Protein AF-A0A8J2MIN3-F1 (afdb_monomer_lite)

Structure (mmCIF, N/CA/C/O backbone):
data_AF-A0A8J2MIN3-F1
#
_entry.id   AF-A0A8J2MIN3-F1
#
loop_
_atom_site.group_PDB
_atom_site.id
_atom_site.type_symbol
_atom_site.label_atom_id
_atom_site.label_alt_id
_atom_site.label_comp_id
_atom_site.label_asym_id
_atom_site.label_entity_id
_atom_site.label_seq_id
_atom_site.pdbx_PDB_ins_code
_atom_site.Cartn_x
_atom_site.Cartn_y
_atom_site.Cartn_z
_atom_site.occupancy
_atom_site.B_iso_or_equiv
_atom_site.auth_seq_id
_atom_site.auth_comp_id
_atom_site.auth_asym_id
_atom_site.auth_atom_id
_atom_site.pdbx_PDB_model_num
ATOM 1 N N . MET A 1 1 ? -7.783 -21.862 16.946 1.00 59.19 1 MET A N 1
ATOM 2 C CA . MET A 1 1 ? -7.183 -21.631 15.616 1.00 59.19 1 MET A CA 1
ATOM 3 C C . MET A 1 1 ? -8.324 -21.281 14.675 1.00 59.19 1 MET A C 1
ATOM 5 O O . MET A 1 1 ? -9.288 -22.036 14.659 1.00 59.19 1 MET A O 1
ATOM 9 N N . PHE A 1 2 ? -8.294 -20.125 14.007 1.00 70.69 2 PHE A N 1
ATOM 10 C CA . PHE A 1 2 ? -9.419 -19.683 13.170 1.00 70.69 2 PHE A CA 1
ATOM 11 C C . PHE A 1 2 ? -9.470 -20.448 11.843 1.00 70.69 2 PHE A C 1
ATOM 13 O O . PHE A 1 2 ? -8.436 -20.677 11.215 1.00 70.69 2 PHE A O 1
ATOM 20 N N . SER A 1 3 ? -10.675 -20.835 11.426 1.00 79.19 3 SER A N 1
ATOM 21 C CA . SER A 1 3 ? -10.974 -21.279 10.064 1.00 79.19 3 SER A CA 1
ATOM 22 C C . SER A 1 3 ? -11.317 -20.074 9.181 1.00 79.19 3 SER A C 1
ATOM 24 O O . SER A 1 3 ? -11.641 -18.993 9.686 1.00 79.19 3 SER A O 1
ATOM 26 N N . LYS A 1 4 ? -11.271 -20.255 7.852 1.00 87.75 4 LYS A N 1
ATOM 27 C CA . LYS A 1 4 ? -11.714 -19.228 6.900 1.00 87.75 4 LYS A CA 1
ATOM 28 C C . LYS A 1 4 ? -13.141 -18.801 7.254 1.00 87.75 4 LYS A C 1
ATOM 30 O O . LYS A 1 4 ? -14.058 -19.617 7.203 1.00 87.75 4 LYS A O 1
ATOM 35 N N . THR A 1 5 ? -13.296 -17.534 7.617 1.00 86.88 5 THR A N 1
ATOM 36 C CA . THR A 1 5 ? -14.572 -16.954 8.071 1.00 86.88 5 THR A CA 1
ATOM 37 C C . THR A 1 5 ? -14.962 -15.744 7.226 1.00 86.88 5 THR A C 1
ATOM 39 O O . THR A 1 5 ? -16.145 -15.478 7.041 1.00 86.88 5 THR A O 1
ATOM 42 N N . LEU A 1 6 ? -13.976 -15.024 6.686 1.00 87.50 6 LEU A N 1
ATOM 43 C CA . LEU A 1 6 ? -14.180 -13.891 5.793 1.00 87.50 6 LEU A CA 1
ATOM 44 C C . LEU A 1 6 ? -13.700 -14.242 4.383 1.00 87.50 6 LEU A C 1
ATOM 46 O O . LEU A 1 6 ? -12.748 -15.005 4.204 1.00 87.50 6 LEU A O 1
ATOM 50 N N . GLU A 1 7 ? -14.366 -13.684 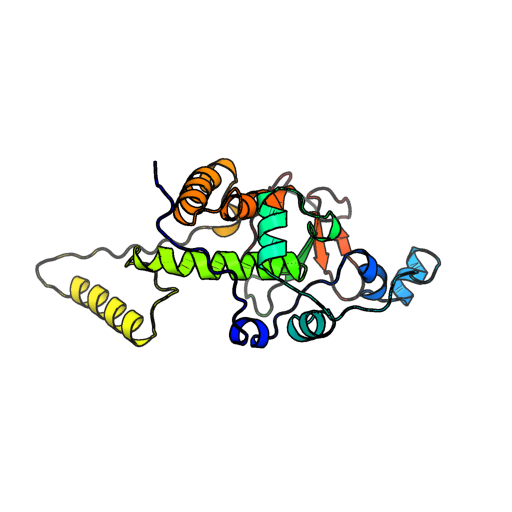3.376 1.00 88.06 7 GLU A N 1
ATOM 51 C CA . GLU A 1 7 ? -13.924 -13.797 1.989 1.00 88.06 7 GLU A CA 1
ATOM 52 C C . GLU A 1 7 ? -12.972 -12.658 1.636 1.00 88.06 7 GLU A C 1
ATOM 54 O O . GLU A 1 7 ? -13.216 -11.505 1.986 1.00 88.06 7 GLU A O 1
ATOM 59 N N . PHE A 1 8 ? -11.884 -12.997 0.944 1.00 87.75 8 PHE A N 1
ATOM 60 C CA . PHE A 1 8 ? -10.953 -12.008 0.423 1.00 87.75 8 PHE A CA 1
ATOM 61 C C . PHE A 1 8 ? -11.509 -11.400 -0.867 1.00 87.75 8 PHE A C 1
ATOM 63 O O . PHE A 1 8 ? -11.765 -12.115 -1.840 1.00 87.75 8 PHE A O 1
ATOM 70 N N . ASP A 1 9 ? -11.658 -10.081 -0.883 1.00 89.00 9 ASP A N 1
ATOM 71 C CA . ASP A 1 9 ? -12.046 -9.320 -2.059 1.00 89.00 9 ASP A CA 1
ATOM 72 C C . ASP A 1 9 ? -10.833 -9.080 -2.970 1.00 89.00 9 ASP A C 1
ATOM 74 O O . ASP A 1 9 ? -9.833 -8.478 -2.571 1.00 89.00 9 ASP A O 1
ATOM 78 N N . TYR A 1 10 ? -10.928 -9.575 -4.204 1.00 87.69 10 TYR A N 1
ATOM 79 C CA . TYR A 1 10 ? -9.904 -9.429 -5.242 1.00 87.69 10 TYR A CA 1
ATOM 80 C C . TYR A 1 10 ? -10.242 -8.323 -6.249 1.00 87.69 10 TYR A C 1
ATOM 82 O O . TYR A 1 10 ? -9.496 -8.136 -7.213 1.00 87.69 10 TYR A O 1
ATOM 90 N N . GLN A 1 11 ? -11.377 -7.639 -6.102 1.00 83.75 11 GLN A N 1
ATOM 91 C CA . GLN A 1 11 ? -11.805 -6.628 -7.056 1.00 83.75 11 GLN A CA 1
ATOM 92 C C . GLN A 1 11 ? -11.020 -5.330 -6.874 1.00 83.75 11 GLN A C 1
ATOM 94 O O . GLN A 1 11 ? -10.725 -4.888 -5.764 1.00 83.75 11 GLN A O 1
ATOM 99 N N . ILE A 1 12 ? -10.689 -4.696 -8.000 1.00 77.12 12 ILE A N 1
ATOM 100 C CA . ILE A 1 12 ? -10.205 -3.321 -7.993 1.00 77.12 12 ILE A CA 1
ATOM 101 C C . ILE A 1 12 ? -11.424 -2.417 -8.114 1.00 77.12 12 ILE A C 1
ATOM 103 O O . ILE A 1 12 ? -12.082 -2.399 -9.155 1.00 77.12 12 ILE A O 1
ATOM 107 N N . TYR A 1 13 ? -11.701 -1.627 -7.082 1.00 76.19 13 TYR A N 1
ATOM 108 C CA . TYR A 1 13 ? -12.700 -0.576 -7.196 1.00 76.19 13 TYR A CA 1
ATOM 109 C C . TYR A 1 13 ? -12.180 0.509 -8.137 1.00 76.19 13 TYR A C 1
ATOM 111 O O . TYR A 1 13 ? -11.128 1.105 -7.906 1.00 76.19 13 TYR A O 1
ATOM 119 N N . THR A 1 14 ? -12.930 0.807 -9.197 1.00 71.56 14 THR A N 1
ATOM 120 C CA . THR A 1 14 ? -12.569 1.859 -10.160 1.00 71.56 14 THR A CA 1
ATOM 121 C C . THR A 1 14 ? -12.386 3.212 -9.470 1.00 71.56 14 THR A C 1
ATOM 123 O O . THR A 1 14 ? -11.502 3.972 -9.844 1.00 71.56 14 THR A O 1
ATOM 126 N N . ALA A 1 15 ? -13.148 3.486 -8.407 1.00 74.62 15 ALA A N 1
ATOM 127 C CA . ALA A 1 15 ? -12.987 4.685 -7.586 1.00 74.62 15 ALA A CA 1
ATOM 128 C C . ALA A 1 15 ? -11.587 4.796 -6.948 1.00 74.62 15 ALA A C 1
ATOM 130 O O . ALA A 1 15 ? -11.012 5.883 -6.924 1.00 74.62 15 ALA A O 1
ATOM 131 N N . ASP A 1 16 ? -11.001 3.678 -6.507 1.00 70.06 16 ASP A N 1
ATOM 132 C CA . ASP A 1 16 ? -9.649 3.657 -5.937 1.00 70.06 16 ASP A CA 1
ATOM 133 C C . ASP A 1 16 ? -8.575 3.907 -7.011 1.00 70.06 16 ASP A C 1
ATOM 135 O O . ASP A 1 16 ? -7.535 4.506 -6.720 1.00 70.06 16 ASP A O 1
ATOM 139 N N . LEU A 1 17 ? -8.833 3.499 -8.261 1.00 68.94 17 LEU A N 1
ATOM 140 C CA . LEU A 1 17 ? -7.983 3.825 -9.413 1.00 68.94 17 LEU A CA 1
ATOM 141 C C . LEU A 1 17 ? -8.094 5.304 -9.806 1.00 68.94 17 LEU A C 1
ATOM 143 O O . LEU A 1 17 ? -7.084 5.918 -10.143 1.00 68.94 17 LEU A O 1
ATOM 147 N N . LEU A 1 18 ? -9.296 5.885 -9.726 1.00 64.38 18 LEU A N 1
ATOM 148 C CA . LEU A 1 18 ? -9.579 7.279 -10.091 1.00 64.38 18 LEU A CA 1
ATOM 149 C C . LEU A 1 18 ? -8.960 8.311 -9.137 1.00 64.38 18 LEU A C 1
ATOM 151 O O . LEU A 1 18 ? -8.881 9.484 -9.486 1.00 64.38 18 LEU A O 1
ATOM 155 N N . ALA A 1 19 ? -8.461 7.895 -7.970 1.00 72.62 19 ALA A N 1
ATOM 156 C CA . ALA A 1 19 ? -7.781 8.772 -7.013 1.00 72.62 19 ALA A CA 1
ATOM 157 C C . ALA A 1 19 ? -6.401 9.295 -7.489 1.00 72.62 19 ALA A C 1
ATOM 159 O O . ALA A 1 19 ? -5.684 9.887 -6.683 1.00 72.62 19 ALA A O 1
ATOM 160 N N . ASP A 1 20 ? -6.020 9.016 -8.746 1.00 71.88 20 ASP A N 1
ATOM 161 C CA . ASP A 1 20 ? -4.784 9.388 -9.456 1.00 71.88 20 ASP A CA 1
ATOM 162 C C . ASP A 1 20 ? -3.569 9.600 -8.543 1.00 71.88 20 ASP A C 1
ATOM 164 O O . ASP A 1 20 ? -3.071 10.704 -8.315 1.00 71.88 20 ASP A O 1
ATOM 168 N N . LYS A 1 21 ? -3.105 8.498 -7.955 1.00 84.38 21 LYS A N 1
ATOM 169 C CA . LYS A 1 21 ? -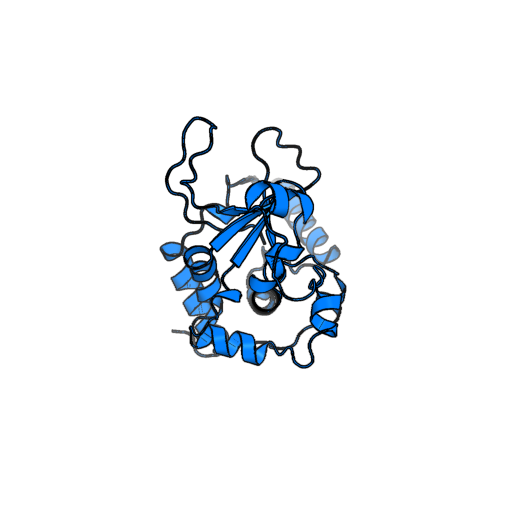1.934 8.509 -7.080 1.00 84.38 21 LYS A CA 1
ATOM 170 C C . LYS A 1 21 ? -0.667 8.286 -7.902 1.00 84.38 21 LYS A C 1
ATOM 172 O O . LYS A 1 21 ? -0.661 7.547 -8.883 1.00 84.38 21 LYS A O 1
ATOM 177 N N . ALA A 1 22 ? 0.437 8.874 -7.451 1.00 86.25 22 ALA A N 1
ATOM 178 C CA . ALA A 1 22 ? 1.732 8.644 -8.076 1.00 86.25 22 ALA A CA 1
ATOM 179 C C . ALA A 1 22 ? 2.298 7.254 -7.722 1.00 86.25 22 ALA A C 1
ATOM 181 O O . ALA A 1 22 ? 2.193 6.786 -6.580 1.00 86.25 22 ALA A O 1
ATOM 182 N N . ILE A 1 23 ? 2.959 6.637 -8.694 1.00 90.69 23 ILE A N 1
ATOM 183 C CA . ILE A 1 23 ? 3.694 5.371 -8.602 1.00 90.69 23 ILE A CA 1
ATOM 184 C C . ILE A 1 23 ? 5.104 5.523 -9.151 1.00 90.69 23 ILE A C 1
ATOM 186 O O . ILE A 1 23 ? 5.468 6.576 -9.679 1.00 90.69 23 ILE A O 1
ATOM 190 N N . ILE A 1 24 ? 5.916 4.490 -8.943 1.00 90.81 24 ILE A N 1
ATOM 191 C CA . ILE A 1 24 ? 7.218 4.368 -9.597 1.00 90.81 24 ILE A CA 1
ATOM 192 C C . ILE A 1 24 ? 7.096 3.452 -10.815 1.00 90.81 24 ILE A C 1
ATOM 194 O O . ILE A 1 24 ? 6.351 2.470 -10.766 1.00 90.81 24 ILE A O 1
ATOM 198 N N . PRO A 1 25 ? 7.842 3.742 -11.888 1.00 89.69 25 PRO A N 1
ATOM 199 C CA . PRO A 1 25 ? 7.923 2.845 -13.019 1.00 89.69 25 PRO A CA 1
ATOM 200 C C . PRO A 1 25 ? 8.801 1.648 -12.657 1.00 89.69 25 PRO A C 1
ATOM 202 O O . PRO A 1 25 ? 9.529 1.659 -11.655 1.00 89.69 25 PRO A O 1
ATOM 205 N N . SER A 1 26 ? 8.752 0.616 -13.489 1.00 87.94 26 SER A N 1
ATOM 206 C CA . SER A 1 26 ? 9.563 -0.583 -13.287 1.00 87.94 26 SER A CA 1
ATOM 207 C C . SER A 1 26 ? 11.060 -0.228 -13.360 1.00 87.94 26 SER A C 1
ATOM 209 O O . SER A 1 26 ? 11.432 0.643 -14.157 1.00 87.94 26 SER A O 1
ATOM 211 N N . PRO A 1 27 ? 11.947 -0.893 -12.594 1.00 85.75 27 PRO A N 1
ATOM 212 C CA . PRO A 1 27 ? 13.378 -0.565 -12.555 1.00 85.75 27 PRO A CA 1
ATOM 213 C C . PRO A 1 27 ? 14.082 -0.430 -13.920 1.00 85.75 27 PRO A C 1
ATOM 215 O O . PRO A 1 27 ? 14.916 0.468 -14.053 1.00 85.75 27 PRO A O 1
ATOM 218 N N . PRO A 1 28 ? 13.745 -1.216 -14.966 1.00 86.44 28 PRO A N 1
ATOM 219 C CA . PRO A 1 28 ? 14.342 -1.047 -16.294 1.00 86.44 28 PRO A CA 1
ATOM 220 C C . PRO A 1 28 ? 14.124 0.338 -16.928 1.00 86.44 28 PRO A C 1
ATOM 222 O O . PRO A 1 28 ? 14.952 0.784 -17.720 1.00 86.44 28 PRO A O 1
ATOM 225 N N . HIS A 1 29 ? 13.042 1.040 -16.580 1.00 86.50 29 HIS A N 1
ATOM 226 C CA . HIS A 1 29 ? 12.683 2.347 -17.148 1.00 86.50 29 HIS A CA 1
ATOM 227 C C . HIS A 1 29 ? 13.341 3.528 -16.423 1.00 86.50 29 HIS A C 1
ATOM 229 O O . HIS A 1 29 ? 13.344 4.654 -16.925 1.00 86.50 29 HIS A O 1
ATOM 235 N N . TRP A 1 30 ? 13.936 3.289 -15.254 1.00 84.38 30 TRP A N 1
ATOM 236 C CA . TRP A 1 30 ? 14.496 4.332 -14.395 1.00 84.38 30 TRP A CA 1
ATOM 237 C C . TRP A 1 30 ? 15.565 5.209 -15.046 1.00 84.38 30 TRP A C 1
ATOM 239 O O . TRP A 1 30 ? 15.549 6.409 -14.778 1.00 84.38 30 TRP A O 1
ATOM 249 N N . PRO A 1 31 ? 16.461 4.706 -15.918 1.00 81.69 31 PRO A N 1
ATOM 250 C CA . PRO A 1 31 ? 17.452 5.568 -16.558 1.00 81.69 31 PRO A CA 1
ATOM 251 C C . PRO A 1 31 ? 16.843 6.714 -17.384 1.00 81.69 31 PRO A C 1
ATOM 253 O O . PRO A 1 31 ? 17.522 7.713 -17.597 1.00 81.69 31 PRO A O 1
ATOM 256 N N . ARG A 1 32 ? 15.577 6.601 -17.825 1.00 80.06 32 ARG A N 1
ATOM 257 C CA . ARG A 1 32 ? 14.849 7.676 -18.529 1.00 80.06 32 ARG A CA 1
ATOM 258 C C . ARG A 1 32 ? 14.027 8.593 -17.617 1.00 80.06 32 ARG A C 1
ATOM 260 O O . ARG A 1 32 ? 13.516 9.599 -18.097 1.00 80.06 32 ARG A O 1
ATOM 267 N N . GLU A 1 33 ? 13.874 8.265 -16.334 1.00 78.94 33 GLU A N 1
ATOM 268 C CA . GLU A 1 33 ? 13.175 9.133 -15.370 1.00 78.94 33 GLU A CA 1
ATOM 269 C C . GLU A 1 33 ? 14.024 10.328 -14.919 1.00 78.94 33 GLU A C 1
ATOM 271 O O . GLU A 1 33 ? 13.477 11.329 -14.449 1.00 78.94 33 GLU A O 1
ATOM 276 N N . TYR A 1 34 ? 15.346 10.221 -15.049 1.00 76.88 34 TYR A N 1
ATOM 277 C CA . TYR A 1 34 ? 16.305 11.256 -14.668 1.00 76.88 34 TYR A CA 1
ATOM 278 C C . TYR A 1 34 ? 16.777 12.046 -15.880 1.00 76.88 34 TYR A C 1
ATOM 280 O O . TYR A 1 34 ? 16.629 11.622 -17.028 1.00 76.88 34 TYR A O 1
ATOM 288 N N . ASP A 1 35 ? 17.366 13.208 -15.611 1.00 80.12 35 ASP A N 1
ATOM 289 C CA . ASP A 1 35 ? 17.925 14.049 -16.659 1.00 80.12 35 ASP A CA 1
ATOM 290 C C . ASP A 1 35 ? 18.996 13.295 -17.471 1.00 80.12 35 ASP A C 1
ATOM 292 O O . ASP A 1 35 ? 20.047 12.888 -16.966 1.00 80.12 35 ASP A O 1
ATOM 296 N N . SER A 1 36 ? 18.715 13.138 -18.766 1.00 79.19 36 SER A N 1
ATOM 297 C CA . SER A 1 36 ? 19.606 12.507 -19.740 1.00 79.19 36 SER A CA 1
ATOM 298 C C . SER A 1 36 ? 20.977 13.186 -19.832 1.00 79.19 36 SER A C 1
ATOM 300 O O . SER A 1 36 ? 21.976 12.502 -20.066 1.00 79.19 36 SER A O 1
ATOM 302 N N . GLN A 1 37 ? 21.048 14.504 -19.610 1.00 81.12 37 GLN A N 1
ATOM 303 C CA . GLN A 1 37 ? 22.306 15.248 -19.619 1.00 81.12 37 GLN A CA 1
ATOM 304 C C . GLN A 1 37 ? 23.116 14.966 -18.358 1.00 81.12 37 GLN A C 1
ATOM 306 O O . GLN A 1 37 ? 24.312 14.700 -18.453 1.00 81.12 37 GLN A O 1
ATOM 311 N N . ALA A 1 38 ? 22.470 14.925 -17.189 1.00 78.62 38 ALA A N 1
ATOM 312 C CA . ALA A 1 38 ? 23.133 14.530 -15.947 1.00 78.62 38 ALA A CA 1
ATOM 313 C C . ALA A 1 38 ? 23.709 13.107 -16.054 1.00 78.62 38 ALA A C 1
ATOM 315 O O . ALA A 1 38 ? 24.876 12.883 -15.730 1.00 78.62 38 ALA A O 1
ATOM 316 N N . HIS A 1 39 ? 22.935 12.161 -16.602 1.00 77.44 39 HIS A N 1
ATOM 317 C CA . HIS A 1 39 ? 23.409 10.799 -16.859 1.00 77.44 39 HIS A CA 1
ATOM 318 C C . HIS A 1 39 ? 24.629 10.778 -17.793 1.00 77.44 39 HIS A C 1
ATOM 320 O O . HIS A 1 39 ? 25.599 10.060 -17.538 1.00 77.44 39 HIS A O 1
ATOM 326 N N . ARG A 1 40 ? 24.607 11.583 -18.864 1.00 80.75 40 ARG A N 1
ATOM 327 C CA . ARG A 1 40 ? 25.727 11.703 -19.804 1.00 80.75 40 ARG A CA 1
ATOM 328 C C . ARG A 1 40 ? 26.984 12.239 -19.130 1.00 80.75 40 ARG A C 1
ATOM 330 O O . ARG A 1 40 ? 28.051 11.696 -19.382 1.00 80.75 40 ARG A O 1
ATOM 337 N N . THR A 1 41 ? 26.873 13.254 -18.282 1.00 83.62 41 THR A N 1
ATOM 338 C CA . THR A 1 41 ? 28.024 13.833 -17.574 1.00 83.62 41 THR A CA 1
ATOM 339 C C . THR A 1 41 ? 28.695 12.824 -16.638 1.00 83.62 41 THR A C 1
ATOM 341 O O . THR A 1 41 ? 29.914 12.820 -16.517 1.00 83.62 41 THR A O 1
ATOM 344 N N . LEU A 1 42 ? 27.922 11.939 -16.004 1.00 79.94 42 LEU A N 1
ATOM 345 C CA . LEU A 1 42 ? 28.439 10.967 -15.029 1.00 79.94 42 LEU A CA 1
ATOM 346 C C . LEU A 1 42 ? 28.975 9.687 -15.669 1.00 79.94 42 LEU A C 1
ATOM 348 O O . LEU A 1 42 ? 29.952 9.113 -15.196 1.00 79.94 42 LEU A O 1
ATOM 352 N N . HIS A 1 43 ? 28.296 9.202 -16.708 1.00 78.06 43 HIS A N 1
ATOM 353 C CA . HIS A 1 43 ? 28.571 7.899 -17.314 1.00 78.06 43 HIS A CA 1
ATOM 354 C C . HIS A 1 43 ? 29.162 8.000 -18.723 1.00 78.06 43 HIS A C 1
ATOM 356 O O . HIS A 1 43 ? 29.343 6.973 -19.377 1.00 78.06 43 HIS A O 1
ATOM 362 N N . SER A 1 44 ? 29.416 9.217 -19.212 1.00 83.75 44 SER A N 1
ATOM 363 C CA . SER A 1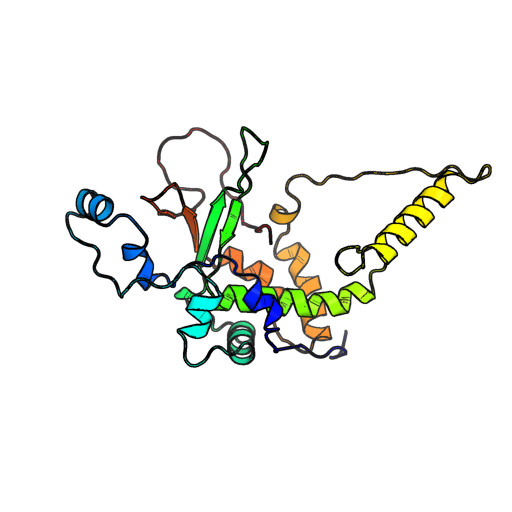 44 ? 29.928 9.519 -20.557 1.00 83.75 44 SER A CA 1
ATOM 364 C C . SER A 1 44 ? 29.108 8.897 -21.696 1.00 83.75 44 SER A C 1
ATOM 366 O O . SER A 1 44 ? 29.603 8.720 -22.806 1.00 83.75 44 SER A O 1
ATOM 368 N N . ARG A 1 45 ? 27.836 8.559 -21.437 1.00 83.06 45 ARG A N 1
ATOM 369 C CA . ARG A 1 45 ? 26.920 7.918 -22.390 1.00 83.06 45 ARG A CA 1
ATOM 370 C C . ARG A 1 45 ? 25.470 8.304 -22.127 1.00 83.06 45 ARG A C 1
ATOM 372 O O . ARG A 1 45 ? 25.087 8.571 -20.985 1.00 83.06 45 ARG A O 1
ATOM 379 N N . PHE A 1 46 ? 24.650 8.277 -23.173 1.00 80.56 46 PHE A N 1
ATOM 380 C CA . PHE A 1 46 ? 23.203 8.408 -23.023 1.00 80.56 46 PHE A CA 1
ATOM 381 C C . PHE A 1 46 ? 22.603 7.163 -22.348 1.00 80.56 46 PHE A C 1
ATOM 383 O O . PHE A 1 46 ? 23.155 6.067 -22.483 1.00 80.56 46 PHE A O 1
ATOM 390 N N . PRO A 1 47 ? 21.498 7.313 -21.598 1.00 79.81 47 PRO A N 1
ATOM 391 C CA . PRO A 1 47 ? 20.832 6.182 -20.970 1.00 79.81 47 PRO A CA 1
ATOM 392 C C . PRO A 1 47 ? 20.221 5.261 -22.032 1.00 79.81 47 PRO A C 1
ATOM 394 O O . PRO A 1 47 ? 19.316 5.650 -22.771 1.00 79.81 47 PRO A O 1
ATOM 397 N N . THR A 1 48 ? 20.686 4.013 -22.079 1.00 81.25 48 THR A N 1
ATOM 398 C CA . THR A 1 48 ? 20.052 2.951 -22.867 1.00 81.25 48 THR A CA 1
ATOM 399 C C . THR A 1 48 ? 18.989 2.290 -22.004 1.00 81.25 48 THR A C 1
ATOM 401 O O . THR A 1 48 ? 19.302 1.478 -21.138 1.00 81.25 48 THR A O 1
ATOM 404 N N . ALA A 1 49 ? 17.733 2.669 -22.209 1.00 80.69 49 ALA A N 1
ATOM 405 C CA . ALA A 1 49 ? 16.597 2.099 -21.493 1.00 80.69 49 ALA A CA 1
ATOM 406 C C . ALA A 1 49 ? 15.345 2.070 -22.384 1.00 80.69 49 ALA A C 1
ATOM 408 O O . ALA A 1 49 ? 15.279 2.847 -23.346 1.00 80.69 49 ALA A O 1
ATOM 409 N N . PRO A 1 50 ? 14.363 1.203 -22.085 1.00 85.00 50 PRO A N 1
ATOM 410 C CA . PRO A 1 50 ? 13.036 1.212 -22.709 1.00 85.00 50 PRO A CA 1
ATOM 411 C C . PRO A 1 50 ? 12.327 2.578 -22.589 1.00 85.00 50 PRO A C 1
ATOM 413 O O . PRO A 1 50 ? 12.754 3.414 -21.785 1.00 85.00 50 PRO A O 1
ATOM 416 N N . PRO A 1 51 ? 11.293 2.854 -23.413 1.00 84.88 51 PRO A N 1
ATOM 417 C CA . PRO A 1 51 ? 10.570 4.129 -23.405 1.00 84.88 51 PRO A CA 1
ATOM 418 C C . PRO A 1 51 ? 9.991 4.457 -22.026 1.00 84.88 51 PRO A C 1
ATOM 420 O O . PRO A 1 51 ? 9.737 3.574 -21.217 1.00 84.88 51 PRO A O 1
ATOM 423 N N . ARG A 1 52 ? 9.800 5.747 -21.747 1.00 83.44 52 ARG A N 1
ATOM 424 C CA . ARG A 1 52 ? 9.362 6.209 -20.429 1.00 83.44 52 ARG A CA 1
ATOM 425 C C . ARG A 1 52 ? 7.976 5.649 -20.083 1.00 83.44 52 ARG A C 1
ATOM 427 O O . ARG A 1 52 ? 7.041 5.810 -20.862 1.00 83.44 52 ARG A O 1
ATOM 434 N N . GLU A 1 53 ? 7.855 5.052 -18.902 1.00 86.50 53 GLU A N 1
ATOM 435 C CA . GLU A 1 53 ? 6.569 4.660 -18.324 1.00 86.50 53 GLU A CA 1
ATOM 436 C C . GLU A 1 53 ? 5.917 5.847 -17.605 1.00 86.50 53 GLU A C 1
ATOM 438 O O . GLU A 1 53 ? 6.594 6.744 -17.101 1.00 86.50 53 GLU A O 1
ATOM 443 N N . SER A 1 54 ? 4.586 5.861 -17.545 1.00 87.06 54 SER A N 1
ATOM 444 C CA . SER A 1 54 ? 3.879 6.878 -16.769 1.00 87.06 54 SER A CA 1
ATOM 445 C C . SER A 1 54 ? 4.045 6.647 -15.266 1.00 87.06 54 SER A C 1
ATOM 447 O O . SER A 1 54 ? 3.996 5.516 -14.790 1.00 87.06 54 SER A O 1
ATOM 449 N N . ASN A 1 55 ? 4.163 7.743 -14.515 1.00 87.81 55 ASN A N 1
ATOM 450 C CA . ASN A 1 55 ? 4.213 7.741 -13.052 1.00 87.81 55 ASN A CA 1
ATOM 451 C C . ASN A 1 55 ? 2.818 7.804 -12.402 1.00 87.81 55 ASN A C 1
ATOM 453 O O . ASN A 1 55 ? 2.724 7.942 -11.181 1.00 87.81 55 ASN A O 1
ATOM 457 N N . ASN A 1 56 ? 1.747 7.729 -13.195 1.00 88.50 56 ASN A N 1
ATOM 458 C CA . ASN A 1 56 ? 0.364 7.816 -12.729 1.00 88.50 56 ASN A CA 1
ATOM 459 C C . ASN A 1 56 ? -0.303 6.440 -12.779 1.00 88.50 56 ASN A C 1
ATOM 461 O O . ASN A 1 56 ? -0.199 5.738 -13.788 1.00 88.50 56 ASN A O 1
ATOM 465 N N . VAL A 1 57 ? -1.039 6.085 -11.720 1.00 89.44 57 VAL A N 1
ATOM 466 C CA . VAL A 1 57 ? -1.741 4.791 -11.614 1.00 89.44 57 VAL A CA 1
ATOM 467 C C . VAL A 1 57 ? -2.687 4.558 -12.775 1.00 89.44 57 VAL A C 1
ATOM 469 O O . VAL A 1 57 ? -2.636 3.491 -13.377 1.00 89.44 57 VAL A O 1
ATOM 472 N N . ILE A 1 58 ? -3.506 5.552 -13.118 1.00 89.19 58 ILE A N 1
ATOM 473 C CA . ILE A 1 58 ? -4.511 5.414 -14.177 1.00 89.19 58 ILE A CA 1
ATOM 474 C C . ILE A 1 58 ? -3.830 5.129 -15.512 1.00 89.19 58 ILE A C 1
ATOM 476 O O . ILE A 1 58 ? -4.174 4.170 -16.193 1.00 89.19 58 ILE A O 1
ATOM 480 N N . MET A 1 59 ? -2.820 5.923 -15.864 1.00 89.38 59 MET A N 1
ATOM 481 C CA . MET A 1 59 ? -2.125 5.780 -17.141 1.00 89.38 59 MET A CA 1
ATOM 482 C C . MET A 1 59 ? -1.394 4.443 -17.250 1.00 89.38 59 MET A C 1
ATOM 484 O O . MET A 1 59 ? -1.454 3.815 -18.301 1.00 89.38 59 MET A O 1
ATOM 488 N N . GLN A 1 60 ? -0.732 3.990 -16.179 1.00 88.12 60 GLN A N 1
ATOM 489 C CA . GLN A 1 60 ? -0.025 2.707 -16.202 1.00 88.12 60 GLN A CA 1
ATOM 490 C C . GLN A 1 60 ? -0.986 1.511 -16.161 1.00 88.12 60 GLN A C 1
ATOM 492 O O . GLN A 1 60 ? -0.678 0.454 -16.708 1.00 88.12 60 GLN A O 1
ATOM 497 N N . TYR A 1 61 ? -2.153 1.669 -15.534 1.00 87.81 61 TYR A N 1
ATOM 498 C CA . TYR A 1 61 ? -3.215 0.670 -15.565 1.00 87.81 61 TYR A CA 1
ATOM 499 C C . TYR A 1 61 ? -3.830 0.559 -16.968 1.00 87.81 61 TYR A C 1
ATOM 501 O O . TYR A 1 61 ? -3.948 -0.544 -17.486 1.00 87.81 61 TYR A O 1
ATOM 509 N N . LEU A 1 62 ? -4.144 1.691 -17.612 1.00 88.00 62 LEU A N 1
ATOM 510 C CA . LEU A 1 62 ? -4.707 1.736 -18.968 1.00 88.00 62 LEU A CA 1
ATOM 511 C C . LEU A 1 62 ? -3.718 1.295 -20.054 1.00 88.00 62 LEU A C 1
ATOM 513 O O . LEU A 1 62 ? -4.141 0.771 -21.077 1.00 88.00 62 LEU A O 1
ATOM 517 N N . SER A 1 63 ? -2.412 1.502 -19.860 1.00 87.44 63 SER A N 1
ATOM 518 C CA . SER A 1 63 ? -1.394 1.099 -20.838 1.00 87.44 63 SER A CA 1
ATOM 519 C C . SER A 1 63 ? -1.082 -0.400 -20.828 1.00 87.44 63 SER A C 1
ATOM 521 O O . SER A 1 63 ? -0.286 -0.852 -21.646 1.00 87.44 63 SER A O 1
ATOM 523 N N . ARG A 1 64 ? -1.606 -1.162 -19.860 1.00 85.44 64 ARG A N 1
ATOM 524 C CA . ARG A 1 64 ? -1.322 -2.591 -19.690 1.00 85.44 64 ARG A CA 1
ATOM 525 C C . ARG A 1 64 ? -2.550 -3.413 -20.063 1.00 85.44 64 ARG A C 1
ATOM 527 O O . ARG A 1 64 ? -3.614 -3.229 -19.488 1.00 85.44 64 ARG A O 1
ATOM 534 N N . ASP A 1 65 ? -2.367 -4.391 -20.945 1.00 76.81 65 ASP A N 1
ATOM 535 C CA . ASP A 1 65 ? -3.477 -5.200 -21.468 1.00 76.81 65 ASP A CA 1
ATOM 536 C C . ASP A 1 65 ? -4.165 -6.077 -20.408 1.00 76.81 65 ASP A C 1
ATOM 538 O O . ASP A 1 65 ? -5.350 -6.386 -20.532 1.00 76.81 65 ASP A O 1
ATOM 542 N N . LYS A 1 66 ? -3.437 -6.521 -19.370 1.00 76.31 66 LYS A N 1
ATOM 543 C CA . LYS A 1 66 ? -3.968 -7.392 -18.307 1.00 76.31 66 LYS A CA 1
ATOM 544 C C . LYS A 1 66 ? -3.322 -7.081 -16.959 1.00 76.31 66 LYS A C 1
ATOM 546 O O . LYS A 1 66 ? -2.190 -7.480 -16.701 1.00 76.31 66 LYS A O 1
ATOM 551 N N . VAL A 1 67 ? -4.060 -6.411 -16.076 1.00 82.56 67 VAL A N 1
ATOM 552 C CA . VAL A 1 67 ? -3.682 -6.235 -14.667 1.00 82.56 67 VAL A CA 1
ATOM 553 C C . VAL A 1 67 ? -4.751 -6.881 -13.796 1.00 82.56 67 VAL A C 1
ATOM 555 O O . VAL A 1 67 ? -5.863 -6.368 -13.683 1.00 82.56 67 VAL A O 1
ATOM 558 N N . ASN A 1 68 ? -4.416 -8.018 -13.185 1.00 87.50 68 ASN A N 1
ATOM 559 C CA . ASN A 1 68 ? -5.326 -8.782 -12.340 1.00 87.50 68 ASN A CA 1
ATOM 560 C C . ASN A 1 68 ? -4.758 -8.915 -10.921 1.00 87.50 68 ASN A C 1
ATOM 562 O O . ASN A 1 68 ? -3.682 -9.476 -10.714 1.00 87.50 68 ASN A O 1
ATOM 566 N N . VAL A 1 69 ? -5.503 -8.425 -9.929 1.00 89.25 69 VAL A N 1
ATOM 567 C CA . VAL A 1 69 ? -5.110 -8.505 -8.512 1.00 89.25 69 VAL A CA 1
ATOM 568 C C . VAL A 1 69 ? -5.042 -9.944 -8.032 1.00 89.25 69 VAL A C 1
ATOM 570 O O . VAL A 1 69 ? -4.178 -10.263 -7.223 1.00 89.25 69 VAL A O 1
ATOM 573 N N . ARG A 1 70 ? -5.894 -10.839 -8.545 1.00 91.50 70 ARG A N 1
ATOM 574 C CA . ARG A 1 70 ? -5.850 -12.259 -8.176 1.00 91.50 70 ARG A CA 1
ATOM 575 C C . ARG A 1 70 ? -4.488 -12.869 -8.492 1.00 91.50 70 ARG A C 1
ATOM 577 O O . ARG A 1 70 ? -3.940 -13.587 -7.659 1.00 91.50 70 ARG A O 1
ATOM 584 N N . ASP A 1 71 ? -3.927 -12.529 -9.646 1.00 92.56 71 ASP A N 1
ATOM 585 C CA . ASP A 1 71 ? -2.631 -13.043 -10.083 1.00 92.56 71 ASP A CA 1
ATOM 586 C C . ASP A 1 71 ? -1.505 -12.464 -9.215 1.00 92.56 71 ASP A C 1
ATOM 588 O O . ASP A 1 71 ? -0.639 -13.208 -8.750 1.00 92.56 71 ASP A O 1
ATOM 592 N N . ILE A 1 72 ? -1.574 -11.169 -8.884 1.00 92.19 72 ILE A N 1
ATOM 593 C CA . ILE A 1 72 ? -0.639 -10.511 -7.956 1.00 92.19 72 ILE A CA 1
ATOM 594 C C . ILE A 1 72 ? -0.687 -11.178 -6.573 1.00 92.19 72 ILE A C 1
ATOM 596 O O . ILE A 1 72 ? 0.350 -11.579 -6.048 1.00 92.19 72 ILE A O 1
ATOM 600 N N . ILE A 1 73 ? -1.880 -11.359 -5.999 1.00 93.06 73 ILE A N 1
ATOM 601 C CA . ILE A 1 73 ? -2.061 -11.987 -4.683 1.00 93.06 73 ILE A CA 1
ATOM 602 C C . ILE A 1 73 ? -1.596 -13.443 -4.705 1.00 93.06 73 ILE A C 1
ATOM 604 O O . ILE A 1 73 ? -0.943 -13.882 -3.763 1.00 93.06 73 ILE A O 1
ATOM 608 N N . SER A 1 74 ? -1.862 -14.186 -5.783 1.00 93.31 74 SER A N 1
ATOM 609 C CA . SER A 1 74 ? -1.371 -15.562 -5.924 1.00 93.31 74 SER A CA 1
ATOM 610 C C . SER A 1 74 ? 0.160 -15.627 -5.978 1.00 93.31 74 SER A C 1
ATOM 612 O O . SER A 1 74 ? 0.761 -16.497 -5.351 1.00 93.31 74 SER A O 1
ATOM 614 N N . THR A 1 75 ? 0.794 -14.657 -6.644 1.00 93.88 75 THR A N 1
ATOM 615 C CA . THR A 1 75 ? 2.254 -14.544 -6.746 1.00 93.88 75 THR A CA 1
ATOM 616 C C . THR A 1 75 ? 2.878 -14.244 -5.384 1.00 93.88 75 THR A C 1
ATOM 618 O O . THR A 1 75 ? 3.877 -14.862 -5.017 1.00 93.88 75 THR A O 1
ATOM 621 N N . VAL A 1 76 ? 2.263 -13.337 -4.615 1.00 93.50 76 VAL A N 1
ATOM 622 C CA . VAL A 1 76 ? 2.686 -13.009 -3.243 1.00 93.50 76 VAL A CA 1
ATOM 623 C C . VAL A 1 76 ? 2.473 -14.192 -2.299 1.00 93.50 76 VAL A C 1
ATOM 625 O O . VAL A 1 76 ? 3.373 -14.542 -1.543 1.00 93.50 76 VAL A O 1
ATOM 628 N N . SER A 1 77 ? 1.321 -14.858 -2.385 1.00 93.50 77 SER A N 1
ATOM 629 C CA . SER A 1 77 ? 0.988 -16.006 -1.537 1.00 93.50 77 SER A CA 1
ATOM 630 C C . SER A 1 77 ? 1.949 -17.184 -1.733 1.00 93.50 77 SER A C 1
ATOM 632 O O . SER A 1 77 ? 2.263 -17.903 -0.788 1.00 93.50 77 SER A O 1
ATOM 634 N N . GLN A 1 78 ? 2.460 -17.353 -2.953 1.00 93.25 78 GLN A N 1
ATOM 635 C CA . GLN A 1 78 ? 3.452 -18.373 -3.301 1.00 93.25 78 GLN A CA 1
ATOM 636 C C . GLN A 1 78 ? 4.901 -17.928 -3.060 1.00 93.25 78 GLN A C 1
ATOM 638 O O . GLN A 1 78 ? 5.815 -18.685 -3.377 1.00 93.25 78 GLN A O 1
ATOM 643 N N . ASP A 1 79 ? 5.121 -16.713 -2.552 1.00 89.56 79 ASP A N 1
ATOM 644 C CA . ASP A 1 79 ? 6.444 -16.119 -2.326 1.00 89.56 79 ASP A CA 1
ATOM 645 C C . ASP A 1 79 ? 7.309 -16.003 -3.605 1.00 89.56 79 ASP A C 1
ATOM 647 O O . ASP A 1 79 ? 8.539 -15.976 -3.573 1.00 89.56 79 ASP A O 1
ATOM 651 N N . ARG A 1 80 ? 6.668 -15.910 -4.780 1.00 91.31 80 ARG A N 1
ATOM 652 C CA . ARG A 1 80 ? 7.332 -15.873 -6.101 1.00 91.31 80 ARG A CA 1
ATOM 653 C C . ARG A 1 80 ? 7.433 -14.462 -6.672 1.00 91.31 80 ARG A C 1
ATOM 655 O O . ARG A 1 80 ? 7.195 -14.235 -7.855 1.00 91.31 80 ARG A O 1
ATOM 662 N N . ILE A 1 81 ? 7.770 -13.496 -5.825 1.00 91.12 81 ILE A N 1
ATOM 663 C CA . ILE A 1 81 ? 7.689 -12.074 -6.174 1.00 91.12 81 ILE A CA 1
ATOM 664 C C . ILE A 1 81 ? 8.892 -11.661 -7.036 1.00 91.12 81 ILE A C 1
ATOM 666 O O . ILE A 1 81 ? 10.038 -11.811 -6.589 1.00 91.12 81 ILE A O 1
ATOM 670 N N . PRO A 1 82 ? 8.666 -11.108 -8.245 1.00 92.31 82 PRO A N 1
ATOM 671 C CA . PRO A 1 82 ? 9.732 -10.632 -9.118 1.00 92.31 82 PRO A CA 1
ATOM 672 C C . PRO A 1 82 ? 10.607 -9.572 -8.446 1.00 92.31 82 PRO A C 1
ATOM 674 O O . PRO A 1 82 ? 10.122 -8.731 -7.691 1.00 92.31 82 PRO A O 1
ATOM 677 N N . ARG A 1 83 ? 11.906 -9.556 -8.767 1.00 89.31 83 ARG A N 1
ATOM 678 C CA . ARG A 1 83 ? 12.837 -8.541 -8.236 1.00 89.31 83 ARG A CA 1
ATOM 679 C C . ARG A 1 83 ? 12.420 -7.118 -8.600 1.00 89.31 83 ARG A C 1
ATOM 681 O O . ARG A 1 83 ? 12.586 -6.220 -7.783 1.00 89.31 83 ARG A O 1
ATOM 688 N N . ASP A 1 84 ? 11.822 -6.943 -9.773 1.00 89.75 84 ASP A N 1
ATOM 689 C CA . ASP A 1 84 ? 11.343 -5.648 -10.257 1.00 89.75 84 ASP A CA 1
ATOM 690 C C . ASP A 1 84 ? 10.219 -5.074 -9.387 1.00 89.75 84 ASP A C 1
ATOM 692 O O . ASP A 1 84 ? 10.050 -3.858 -9.318 1.00 89.75 84 ASP A O 1
ATOM 696 N N . TRP A 1 85 ? 9.489 -5.939 -8.675 1.00 91.94 85 TRP A N 1
ATOM 697 C CA . TRP A 1 85 ? 8.435 -5.533 -7.750 1.00 91.94 85 TRP A CA 1
ATOM 698 C C . TRP A 1 85 ? 8.987 -5.089 -6.390 1.00 91.94 85 TRP A C 1
ATOM 700 O O . TRP A 1 85 ? 8.348 -4.324 -5.670 1.00 91.94 85 TRP A O 1
ATOM 710 N N . LYS A 1 86 ? 10.198 -5.533 -6.033 1.00 91.06 86 LYS A N 1
ATOM 711 C CA . LYS A 1 86 ? 10.829 -5.343 -4.716 1.00 91.06 86 LYS A CA 1
ATOM 712 C C . LYS A 1 86 ? 11.565 -4.009 -4.618 1.00 91.06 86 LYS A C 1
ATOM 714 O O . LYS A 1 86 ? 12.746 -3.953 -4.267 1.00 91.06 86 LYS A O 1
ATOM 719 N N . VAL A 1 87 ? 10.875 -2.919 -4.932 1.00 89.81 87 VAL A N 1
ATOM 720 C CA . VAL A 1 87 ? 11.476 -1.586 -4.983 1.00 89.81 87 VAL A CA 1
ATOM 721 C C . VAL A 1 87 ? 10.537 -0.530 -4.410 1.00 89.81 87 VAL A C 1
ATOM 723 O O . VAL A 1 87 ? 9.339 -0.539 -4.677 1.00 89.81 87 VAL A O 1
ATOM 726 N N . THR A 1 88 ? 11.098 0.394 -3.627 1.00 89.56 88 THR A N 1
ATOM 727 C CA . THR A 1 88 ? 10.372 1.532 -3.044 1.00 89.56 88 THR A CA 1
ATOM 728 C C . THR A 1 88 ? 11.168 2.819 -3.234 1.00 89.56 88 THR A C 1
ATOM 730 O O . THR A 1 88 ? 12.379 2.840 -3.006 1.00 89.56 88 THR A O 1
ATOM 733 N N . VAL A 1 89 ? 10.499 3.914 -3.606 1.00 88.69 89 VAL A N 1
ATOM 734 C CA . VAL A 1 89 ? 11.121 5.247 -3.677 1.00 88.69 89 VAL A CA 1
ATOM 735 C C . VAL A 1 89 ? 10.491 6.188 -2.657 1.00 88.69 89 VAL A C 1
ATOM 737 O O . VAL A 1 89 ? 9.303 6.492 -2.729 1.00 88.69 89 VAL A O 1
ATOM 740 N N . GLY A 1 90 ? 11.296 6.691 -1.726 1.00 88.00 90 GLY A N 1
ATOM 741 C CA . GLY A 1 90 ? 10.915 7.720 -0.771 1.00 88.00 90 GLY A CA 1
ATOM 742 C C . GLY A 1 90 ? 10.872 9.105 -1.417 1.00 88.00 90 GLY A C 1
ATOM 743 O O . GLY A 1 90 ? 11.862 9.567 -1.990 1.00 88.00 90 GLY A O 1
ATOM 744 N N . VAL A 1 91 ? 9.735 9.788 -1.281 1.00 85.25 91 VAL A N 1
ATOM 745 C CA . VAL A 1 91 ? 9.538 11.190 -1.677 1.00 85.25 91 VAL A CA 1
ATOM 746 C C . VAL A 1 91 ? 9.182 12.009 -0.442 1.00 85.25 91 VAL A C 1
ATOM 748 O O . VAL A 1 91 ? 8.331 11.602 0.347 1.00 85.25 91 VAL A O 1
ATOM 751 N N . ALA A 1 92 ? 9.857 13.141 -0.243 1.00 83.94 92 ALA A N 1
ATOM 752 C CA . ALA A 1 92 ? 9.610 14.003 0.909 1.00 83.94 92 ALA A CA 1
ATOM 753 C C . ALA A 1 92 ? 8.171 14.541 0.887 1.00 83.94 92 ALA A C 1
ATOM 755 O O . ALA A 1 92 ? 7.665 14.952 -0.157 1.00 83.94 92 ALA A O 1
ATOM 756 N N . LYS A 1 93 ? 7.507 14.530 2.045 1.00 81.62 93 LYS A N 1
ATOM 757 C CA . LYS A 1 93 ? 6.157 15.065 2.201 1.00 81.62 93 LYS A CA 1
ATOM 758 C C . LYS A 1 93 ? 6.172 16.586 2.068 1.00 81.62 93 LYS A C 1
ATOM 760 O O . LYS A 1 93 ? 6.867 17.281 2.808 1.00 81.62 93 LYS A O 1
ATOM 765 N N . GLU A 1 94 ? 5.355 17.097 1.156 1.00 75.38 94 GLU A N 1
ATOM 766 C CA . GLU A 1 94 ? 5.169 18.535 0.978 1.00 75.38 94 GLU A CA 1
ATOM 767 C C . GLU A 1 94 ? 4.468 19.166 2.194 1.00 75.38 94 GLU A C 1
ATOM 769 O O . GLU A 1 94 ? 3.657 18.527 2.872 1.00 75.38 94 GLU A O 1
ATOM 774 N N . ARG A 1 95 ? 4.776 20.444 2.460 1.00 73.50 95 ARG A N 1
ATOM 775 C CA . ARG A 1 95 ? 4.177 21.271 3.531 1.00 73.50 95 ARG A CA 1
ATOM 776 C C . ARG A 1 95 ? 4.348 20.731 4.958 1.00 73.50 95 ARG A C 1
ATOM 778 O O . ARG A 1 95 ? 3.570 21.065 5.850 1.00 73.50 95 ARG A O 1
ATOM 785 N N . GLU A 1 96 ? 5.375 19.926 5.218 1.00 77.12 96 GLU A N 1
ATOM 786 C CA . GLU A 1 96 ? 5.672 19.505 6.585 1.00 77.12 96 GLU A CA 1
ATOM 787 C C . GLU A 1 96 ? 6.424 20.598 7.364 1.00 77.12 96 GLU A C 1
ATOM 789 O O . GLU A 1 96 ? 7.526 20.996 7.003 1.00 77.12 96 GLU A O 1
ATOM 794 N N . MET A 1 97 ? 5.861 21.046 8.493 1.00 68.88 97 MET A N 1
ATOM 795 C CA . MET A 1 97 ? 6.481 22.076 9.348 1.00 68.88 97 MET A CA 1
ATOM 796 C C . MET A 1 97 ? 7.717 21.582 10.130 1.00 68.88 97 MET A C 1
ATOM 798 O O . MET A 1 97 ? 8.356 22.349 10.854 1.00 68.88 97 MET A O 1
ATOM 802 N N . LYS A 1 98 ? 8.084 20.298 10.012 1.00 70.94 98 LYS A N 1
ATOM 803 C CA . LYS A 1 98 ? 9.255 19.723 10.686 1.00 70.94 98 LYS A CA 1
ATOM 804 C C . LYS A 1 98 ? 10.540 20.117 9.958 1.00 70.94 98 LYS A C 1
ATOM 806 O O . LYS A 1 98 ? 11.035 19.388 9.109 1.00 70.94 98 LYS A O 1
ATOM 811 N N . LYS A 1 99 ? 11.132 21.237 10.378 1.00 58.69 99 LYS A N 1
ATOM 812 C CA . LYS A 1 99 ? 12.339 21.839 9.774 1.00 58.69 99 LYS A CA 1
ATOM 813 C C . LYS A 1 99 ? 13.559 20.907 9.646 1.00 58.69 99 LYS A C 1
ATOM 815 O O . LYS A 1 99 ? 14.380 21.128 8.770 1.00 58.69 99 LYS A O 1
ATOM 820 N N . ARG A 1 100 ? 13.720 19.908 10.527 1.00 61.12 100 ARG A N 1
ATOM 821 C CA . ARG A 1 100 ? 14.943 19.070 10.605 1.00 61.12 100 ARG A CA 1
ATOM 822 C C . ARG A 1 100 ? 14.757 17.594 10.243 1.00 61.12 100 ARG A C 1
ATOM 824 O O . ARG A 1 100 ? 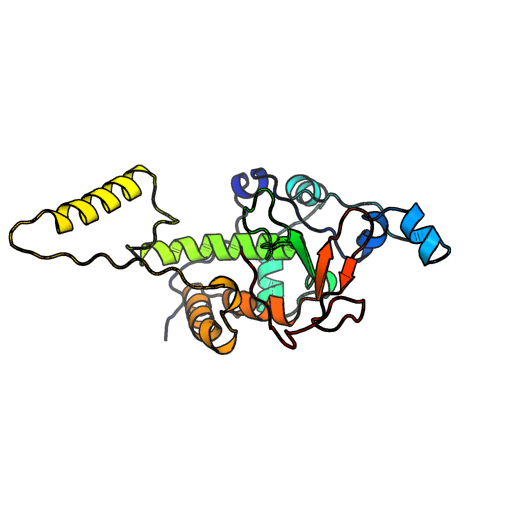15.742 16.905 10.023 1.00 61.12 100 ARG A O 1
ATOM 831 N N . LYS A 1 101 ? 13.524 17.081 10.237 1.00 72.81 101 LYS A N 1
ATOM 832 C CA . LYS A 1 101 ? 13.226 15.660 9.989 1.00 72.81 101 LYS A CA 1
ATOM 833 C C . LYS A 1 101 ? 11.983 15.567 9.115 1.00 72.81 101 LYS A C 1
ATOM 835 O O . LYS A 1 101 ? 10.869 15.581 9.639 1.00 72.81 101 LYS A O 1
ATOM 840 N N . ALA A 1 102 ? 12.196 15.509 7.805 1.00 74.12 102 ALA A N 1
ATOM 841 C CA . ALA A 1 102 ? 11.128 15.311 6.837 1.00 74.12 102 ALA A CA 1
ATOM 842 C C . ALA A 1 102 ? 10.593 13.874 6.920 1.00 74.12 102 ALA A C 1
ATOM 844 O O . ALA A 1 102 ? 11.356 12.914 7.051 1.00 74.12 102 ALA A O 1
ATOM 845 N N . ARG A 1 103 ? 9.272 13.718 6.843 1.00 81.25 103 ARG A N 1
ATOM 846 C CA . ARG A 1 103 ? 8.621 12.433 6.600 1.00 81.25 103 ARG A CA 1
ATOM 847 C C . ARG A 1 103 ? 8.668 12.151 5.109 1.00 81.25 103 ARG A C 1
ATOM 849 O O . ARG A 1 103 ? 8.399 13.023 4.286 1.00 81.25 103 ARG A O 1
ATOM 856 N N . PHE A 1 104 ? 8.962 10.903 4.781 1.00 84.12 104 PHE A N 1
ATOM 857 C CA . PHE A 1 104 ? 8.929 10.411 3.415 1.00 84.12 104 PHE A CA 1
ATOM 858 C C . PHE A 1 104 ? 7.678 9.567 3.202 1.00 84.12 104 PHE A C 1
ATOM 860 O O . PHE A 1 104 ? 7.292 8.783 4.072 1.00 84.12 104 PHE A O 1
ATOM 867 N N . PHE A 1 105 ? 7.066 9.729 2.037 1.00 84.44 105 PHE A N 1
ATOM 868 C CA . PHE A 1 105 ? 6.083 8.804 1.498 1.00 84.44 105 PHE A CA 1
ATOM 869 C C . PHE A 1 105 ? 6.784 7.799 0.594 1.00 84.44 105 PHE A C 1
ATOM 871 O O . PHE A 1 105 ? 7.592 8.189 -0.251 1.00 84.44 105 PHE A O 1
ATOM 878 N N . GLY A 1 106 ? 6.479 6.516 0.773 1.00 86.88 106 GLY A N 1
ATOM 879 C CA . GLY A 1 106 ? 6.959 5.463 -0.113 1.00 86.88 106 GLY A CA 1
ATOM 880 C C . GLY A 1 106 ? 6.087 5.389 -1.362 1.00 86.88 106 GLY A C 1
ATOM 881 O O . GLY A 1 106 ? 4.878 5.198 -1.267 1.00 86.88 106 GLY A O 1
ATOM 882 N N . LYS A 1 107 ? 6.691 5.538 -2.540 1.00 89.75 107 LYS A N 1
ATOM 883 C CA . LYS A 1 107 ? 6.067 5.190 -3.817 1.00 89.75 107 LYS A CA 1
ATOM 884 C C . LYS A 1 107 ? 6.458 3.765 -4.187 1.00 89.75 107 LYS A C 1
ATOM 886 O O . LYS A 1 107 ? 7.639 3.417 -4.143 1.00 89.75 107 LYS A O 1
ATOM 891 N N . LEU A 1 108 ? 5.455 2.982 -4.562 1.00 91.19 108 LEU A N 1
ATOM 892 C CA . LEU A 1 108 ? 5.576 1.590 -4.982 1.00 91.19 108 LEU A CA 1
ATOM 893 C C . LEU A 1 108 ? 5.313 1.463 -6.483 1.00 91.19 108 LEU A C 1
ATOM 895 O O . LEU A 1 108 ? 4.717 2.353 -7.098 1.00 91.19 108 LEU A O 1
ATOM 899 N N . VAL A 1 109 ? 5.776 0.359 -7.058 1.00 91.44 109 VAL A N 1
ATOM 900 C CA . VAL A 1 109 ? 5.396 -0.087 -8.405 1.00 91.44 109 VAL A CA 1
ATOM 901 C C . VAL A 1 109 ? 3.924 -0.493 -8.421 1.00 91.44 109 VAL A C 1
ATOM 903 O O . VAL A 1 109 ? 3.355 -0.803 -7.369 1.00 91.44 109 VAL A O 1
ATOM 906 N N . LEU A 1 110 ? 3.300 -0.466 -9.601 1.00 91.19 110 LEU A N 1
ATOM 907 C CA . LEU A 1 110 ? 1.857 -0.667 -9.764 1.00 91.19 110 LEU A CA 1
ATOM 908 C C . LEU A 1 110 ? 1.353 -1.929 -9.051 1.00 91.19 110 LEU A C 1
ATOM 910 O O . LEU A 1 110 ? 0.357 -1.873 -8.339 1.00 91.19 110 LEU A O 1
ATOM 914 N N . GLU A 1 111 ? 2.055 -3.047 -9.188 1.00 91.69 111 GLU A N 1
ATOM 915 C CA . GLU A 1 111 ? 1.642 -4.347 -8.663 1.00 91.69 111 GLU A CA 1
ATOM 916 C C . GLU A 1 111 ? 1.655 -4.374 -7.136 1.00 91.69 111 GLU A C 1
ATOM 918 O O . GLU A 1 111 ? 0.664 -4.751 -6.512 1.00 91.69 111 GLU A O 1
ATOM 923 N N . MET A 1 112 ? 2.735 -3.884 -6.523 1.00 91.69 112 MET A N 1
ATOM 924 C CA . MET A 1 112 ? 2.829 -3.789 -5.064 1.00 91.69 112 MET A CA 1
ATOM 925 C C . MET A 1 112 ? 1.873 -2.745 -4.489 1.00 91.69 112 MET A C 1
ATOM 927 O O . MET A 1 112 ? 1.371 -2.907 -3.378 1.00 91.69 112 MET A O 1
ATOM 931 N N . ARG A 1 113 ? 1.573 -1.691 -5.253 1.00 90.62 113 ARG A N 1
ATOM 932 C CA . ARG A 1 113 ? 0.544 -0.723 -4.880 1.00 90.62 113 ARG A CA 1
ATOM 933 C C . ARG A 1 113 ? -0.847 -1.348 -4.893 1.00 90.62 113 ARG A C 1
ATOM 935 O O . ARG A 1 113 ? -1.604 -1.130 -3.955 1.00 90.62 113 ARG A O 1
ATOM 942 N N . LEU A 1 114 ? -1.191 -2.102 -5.935 1.00 90.75 114 LEU A N 1
ATOM 943 C CA . LEU A 1 114 ? -2.474 -2.800 -6.015 1.00 90.75 114 LEU A CA 1
ATOM 944 C C . LEU A 1 114 ? -2.600 -3.856 -4.918 1.00 90.75 114 LEU A C 1
ATOM 946 O O . LEU A 1 114 ? -3.661 -3.969 -4.314 1.00 90.75 114 LEU A O 1
ATOM 950 N N . PHE A 1 115 ? -1.509 -4.556 -4.601 1.00 92.12 115 PHE A N 1
ATOM 951 C CA . PHE A 1 115 ? -1.427 -5.421 -3.428 1.00 92.12 115 PHE A CA 1
ATOM 952 C C . PHE A 1 115 ? -1.752 -4.657 -2.135 1.00 92.12 115 PHE A C 1
ATOM 954 O O . PHE A 1 115 ? -2.627 -5.092 -1.394 1.00 92.12 115 PHE A O 1
ATOM 961 N N . GLN A 1 116 ? -1.113 -3.506 -1.887 1.00 91.06 116 GLN A N 1
ATOM 962 C CA . GLN A 1 116 ? -1.370 -2.694 -0.690 1.00 91.06 116 GLN A CA 1
ATOM 963 C C . GLN A 1 116 ? -2.829 -2.218 -0.619 1.00 91.06 116 GLN A C 1
ATOM 965 O O . GLN A 1 116 ? -3.459 -2.295 0.430 1.00 91.06 116 GLN A O 1
ATOM 970 N N . VAL A 1 117 ? -3.387 -1.738 -1.732 1.00 89.50 117 VAL A N 1
ATOM 971 C CA . VAL A 1 117 ? -4.787 -1.287 -1.780 1.00 89.50 117 VAL A CA 1
ATOM 972 C C . VAL A 1 117 ? -5.740 -2.455 -1.513 1.00 89.50 117 VAL A C 1
ATOM 974 O O . VAL A 1 117 ? -6.685 -2.312 -0.738 1.00 89.50 117 VAL A O 1
ATOM 977 N N . ALA A 1 118 ? -5.475 -3.625 -2.100 1.00 90.50 118 ALA A N 1
ATOM 978 C CA . ALA A 1 118 ? -6.278 -4.821 -1.875 1.00 90.50 118 ALA A CA 1
ATOM 979 C C . ALA A 1 118 ? -6.221 -5.271 -0.407 1.00 90.50 118 ALA A C 1
ATOM 981 O O . ALA A 1 118 ? -7.263 -5.556 0.184 1.00 90.50 118 ALA A O 1
ATOM 982 N N . THR A 1 119 ? -5.041 -5.301 0.219 1.00 90.88 119 THR A N 1
ATOM 983 C CA . THR A 1 119 ? -4.919 -5.682 1.634 1.00 90.88 119 THR A CA 1
ATOM 984 C C . THR A 1 119 ? -5.587 -4.668 2.562 1.00 90.88 119 THR A C 1
ATOM 986 O O . THR A 1 119 ? -6.326 -5.070 3.460 1.00 90.88 119 THR A O 1
ATOM 989 N N . GLU A 1 120 ? -5.426 -3.365 2.317 1.00 89.88 120 GLU A N 1
ATOM 990 C CA . GLU A 1 120 ? -6.104 -2.308 3.079 1.00 89.88 120 GLU A CA 1
ATOM 991 C C . GLU A 1 120 ? -7.630 -2.417 2.986 1.00 89.88 120 GLU A C 1
ATOM 993 O O . GLU A 1 120 ? -8.315 -2.329 4.007 1.00 89.88 120 GLU A O 1
ATOM 998 N N . ASN A 1 121 ? -8.174 -2.654 1.788 1.00 89.19 121 ASN A N 1
ATOM 999 C CA . ASN A 1 121 ? -9.614 -2.825 1.595 1.00 89.19 121 ASN A CA 1
ATOM 1000 C C . ASN A 1 121 ? -10.147 -4.052 2.342 1.00 89.19 121 ASN A C 1
ATOM 1002 O O . ASN A 1 121 ? -11.166 -3.955 3.023 1.00 89.19 121 ASN A O 1
ATOM 1006 N N . ASN A 1 122 ? -9.413 -5.163 2.320 1.00 90.50 122 ASN A N 1
ATOM 1007 C CA . ASN A 1 122 ? -9.803 -6.368 3.046 1.00 90.50 122 ASN A CA 1
ATOM 1008 C C . ASN A 1 122 ? -9.760 -6.185 4.575 1.00 90.50 122 ASN A C 1
ATOM 1010 O O . ASN A 1 122 ? -10.657 -6.638 5.289 1.00 90.50 122 ASN A O 1
ATOM 1014 N N . ILE A 1 123 ? -8.772 -5.452 5.095 1.00 90.12 123 ILE A N 1
ATOM 1015 C CA . ILE A 1 123 ? -8.660 -5.158 6.534 1.00 90.12 123 ILE A CA 1
ATOM 1016 C C . ILE A 1 123 ? -9.825 -4.286 7.032 1.00 90.12 123 ILE A C 1
ATOM 1018 O O . ILE A 1 123 ? -10.248 -4.432 8.183 1.00 90.12 123 ILE A O 1
ATOM 1022 N N . LYS A 1 124 ? -10.419 -3.430 6.186 1.00 88.06 124 LYS A N 1
ATOM 1023 C CA . LYS A 1 124 ? -11.597 -2.625 6.574 1.00 88.06 124 LYS A CA 1
ATOM 1024 C C . LYS A 1 124 ? -12.773 -3.490 7.041 1.00 88.06 124 LYS A C 1
ATOM 1026 O O . LYS A 1 124 ? -13.531 -3.047 7.905 1.00 88.06 124 LYS A O 1
ATOM 1031 N N . HIS A 1 125 ? -12.916 -4.721 6.540 1.00 86.69 125 HIS A N 1
ATOM 1032 C CA . HIS A 1 125 ? -13.939 -5.654 7.026 1.00 86.69 125 HIS A CA 1
ATOM 1033 C C . HIS A 1 125 ? -13.694 -6.080 8.477 1.00 86.69 125 HIS A C 1
ATOM 1035 O O . HIS A 1 125 ? -14.648 -6.209 9.242 1.00 86.69 125 HIS A O 1
ATOM 1041 N N . VAL A 1 126 ? -12.428 -6.218 8.876 1.00 88.06 126 VAL A N 1
ATOM 1042 C CA . VAL A 1 126 ? -12.028 -6.557 10.248 1.00 88.06 126 VAL A CA 1
ATOM 1043 C C . VAL A 1 126 ? -12.229 -5.366 11.189 1.00 88.06 126 VAL A C 1
ATOM 1045 O O . VAL A 1 126 ? -12.657 -5.539 12.328 1.00 88.06 126 VAL A O 1
ATOM 1048 N N . PHE A 1 127 ? -12.006 -4.135 10.716 1.00 87.38 127 PHE A N 1
ATOM 1049 C CA . PHE A 1 127 ? -12.202 -2.929 11.531 1.00 87.38 127 PHE A CA 1
ATOM 1050 C C . PHE A 1 127 ? -13.641 -2.718 12.009 1.00 87.38 127 PHE A C 1
ATOM 1052 O O . PHE A 1 127 ? -13.838 -2.037 13.012 1.00 87.38 127 PHE A O 1
ATOM 1059 N N . LYS A 1 128 ? -14.640 -3.350 11.381 1.00 85.06 128 LYS A N 1
ATOM 1060 C CA . LYS A 1 128 ? -16.029 -3.342 11.874 1.00 85.06 128 LYS A CA 1
ATOM 1061 C C . LYS A 1 128 ? -16.161 -3.919 13.289 1.00 85.06 128 LYS A C 1
ATOM 1063 O O . LYS A 1 128 ? -17.055 -3.514 14.024 1.00 85.06 128 LYS A O 1
ATOM 1068 N N . PHE A 1 129 ? -15.259 -4.818 13.682 1.00 87.62 129 PHE A N 1
ATOM 1069 C CA . PHE A 1 129 ? -15.237 -5.421 15.016 1.00 87.62 129 PHE A CA 1
ATOM 1070 C C . PHE A 1 129 ? -14.455 -4.590 16.046 1.00 87.62 129 PHE A C 1
ATOM 1072 O O . PHE A 1 129 ? -14.457 -4.924 17.227 1.00 87.62 129 PHE A O 1
ATOM 1079 N N . ILE A 1 130 ? -13.799 -3.502 15.623 1.00 88.81 130 ILE A N 1
ATOM 1080 C CA . ILE A 1 130 ? -13.015 -2.613 16.488 1.00 88.81 130 ILE A CA 1
ATOM 1081 C C . ILE A 1 130 ? -13.755 -1.269 16.596 1.00 88.81 130 ILE A C 1
ATOM 1083 O O . ILE A 1 130 ? -13.500 -0.355 15.810 1.00 88.81 130 ILE A O 1
ATOM 1087 N N . PRO A 1 131 ? -14.672 -1.104 17.569 1.00 80.56 131 PRO A N 1
ATOM 1088 C CA . PRO A 1 131 ? -15.611 0.023 17.595 1.00 80.56 131 PRO A CA 1
ATOM 1089 C C . PRO A 1 131 ? -14.937 1.392 17.756 1.00 80.56 131 PRO A C 1
ATOM 1091 O O . PRO A 1 131 ? -15.495 2.404 17.321 1.00 80.56 131 PRO A O 1
ATOM 1094 N N . HIS A 1 132 ? -13.746 1.417 18.358 1.00 83.75 132 HIS A N 1
ATOM 1095 C CA . HIS A 1 132 ? -12.964 2.627 18.619 1.00 83.75 132 HIS A CA 1
ATOM 1096 C C . HIS A 1 132 ? -12.168 3.124 17.408 1.00 83.75 132 HIS A C 1
ATOM 1098 O O . HIS A 1 132 ? -11.675 4.249 17.435 1.00 83.75 132 HIS A O 1
ATOM 1104 N N . GLN A 1 133 ? -12.036 2.320 16.349 1.00 87.00 133 GLN A N 1
ATOM 1105 C CA . GLN A 1 133 ? -11.349 2.758 15.141 1.00 87.00 133 GLN A CA 1
ATOM 1106 C C . GLN A 1 133 ? -12.247 3.706 14.336 1.00 87.00 133 GLN A C 1
ATOM 1108 O O . GLN A 1 133 ? -13.392 3.385 14.024 1.00 87.00 133 GLN A O 1
ATOM 1113 N N . THR A 1 134 ? -11.727 4.881 13.985 1.00 86.62 134 THR A N 1
ATOM 1114 C CA . THR A 1 134 ? -12.484 5.951 13.315 1.00 86.62 134 THR A CA 1
ATOM 1115 C C . THR A 1 134 ? -12.332 5.947 11.797 1.00 86.62 134 THR A C 1
ATOM 1117 O O . THR A 1 134 ? -13.164 6.522 11.110 1.00 86.62 134 THR A O 1
ATOM 1120 N N . MET A 1 135 ? -11.322 5.257 11.256 1.00 83.06 135 MET A N 1
ATOM 1121 C CA . MET A 1 135 ? -10.987 5.275 9.820 1.00 83.06 135 MET A CA 1
ATOM 1122 C C . MET A 1 135 ? -12.100 4.788 8.879 1.00 83.06 135 MET A C 1
ATOM 1124 O O . MET A 1 135 ? -12.077 5.110 7.696 1.00 83.06 135 MET A O 1
ATOM 1128 N N . THR A 1 136 ? -13.041 3.984 9.373 1.00 83.38 136 THR A N 1
ATOM 1129 C CA . THR A 1 136 ? -14.180 3.463 8.598 1.00 83.38 136 THR A CA 1
ATOM 1130 C C . THR A 1 136 ? -15.500 4.153 8.939 1.00 83.38 136 THR A C 1
ATOM 1132 O O . THR A 1 136 ? -16.530 3.784 8.380 1.00 83.38 136 THR A O 1
ATOM 1135 N N . LYS A 1 137 ? -15.490 5.124 9.861 1.00 85.75 137 LYS A N 1
ATOM 1136 C CA . LYS A 1 137 ? -16.685 5.865 10.273 1.00 85.75 137 LYS A CA 1
ATOM 1137 C C . LYS A 1 137 ? -16.969 7.000 9.295 1.00 85.75 137 LYS A C 1
ATOM 1139 O O . LYS A 1 137 ? -16.050 7.621 8.764 1.00 85.75 137 LYS A O 1
ATOM 1144 N N . THR A 1 138 ? -18.250 7.279 9.092 1.00 88.56 138 THR A N 1
ATOM 1145 C CA . THR A 1 138 ? -18.702 8.503 8.428 1.00 88.56 138 THR A CA 1
ATOM 1146 C C . THR A 1 138 ? -18.505 9.709 9.351 1.00 88.56 138 THR A C 1
ATOM 1148 O O . THR A 1 138 ? -18.245 9.556 10.548 1.00 88.56 138 THR A O 1
ATOM 1151 N N . GLU A 1 139 ? -18.630 10.916 8.802 1.00 90.38 139 GLU A N 1
ATOM 1152 C CA . GLU A 1 139 ? -18.539 12.157 9.580 1.00 90.38 139 GLU A CA 1
ATOM 1153 C C . GLU A 1 139 ? -19.581 12.201 10.710 1.00 90.38 139 GLU A C 1
ATOM 1155 O O . GLU A 1 139 ? -19.230 12.467 11.859 1.00 90.38 139 GLU A O 1
ATOM 1160 N N . ASP A 1 140 ? -20.826 11.815 10.419 1.00 91.75 140 ASP A N 1
ATOM 1161 C CA . ASP A 1 140 ? -21.907 11.752 11.409 1.00 91.75 140 ASP A CA 1
ATOM 1162 C C . ASP A 1 140 ? -21.608 10.761 12.540 1.00 91.75 140 ASP A C 1
ATOM 1164 O O . ASP A 1 140 ? -21.829 11.055 13.717 1.00 91.75 140 ASP A O 1
ATOM 1168 N N . ASP A 1 141 ? -21.091 9.576 12.205 1.00 88.88 141 ASP A N 1
ATOM 1169 C CA . ASP A 1 141 ? -20.740 8.557 13.197 1.00 88.88 141 ASP A CA 1
ATOM 1170 C C . ASP A 1 141 ? -19.556 8.994 14.063 1.00 88.88 141 ASP A C 1
ATOM 1172 O O . ASP A 1 141 ? -19.512 8.696 15.262 1.00 88.88 141 ASP A O 1
ATOM 1176 N N . LEU A 1 142 ? -18.599 9.717 13.477 1.00 89.62 142 LEU A N 1
ATOM 1177 C CA . LEU A 1 142 ? -17.491 10.316 14.209 1.00 89.62 142 LEU A CA 1
ATOM 1178 C C . LEU A 1 142 ? -17.990 11.410 15.158 1.00 89.62 142 LEU A C 1
ATOM 1180 O O . LEU A 1 142 ? -17.593 11.422 16.323 1.00 89.62 142 LEU A O 1
ATOM 1184 N N . PHE A 1 143 ? -18.886 12.283 14.698 1.00 91.38 143 PHE A N 1
ATOM 1185 C CA . PHE A 1 143 ? -19.462 13.345 15.518 1.00 91.38 143 PHE A CA 1
ATOM 1186 C C . PHE A 1 143 ? -20.251 12.777 16.703 1.00 91.38 143 PHE A C 1
ATOM 1188 O O . PHE A 1 143 ? -20.004 13.155 17.848 1.00 91.38 143 PHE A O 1
ATOM 1195 N N . LYS A 1 144 ? -21.109 11.776 16.465 1.00 90.25 144 LYS A N 1
ATOM 1196 C CA . LYS A 1 144 ? -21.816 11.042 17.531 1.00 90.25 144 LYS A CA 1
ATOM 1197 C C . LYS A 1 144 ? -20.849 10.407 18.529 1.00 90.25 144 LYS A C 1
ATOM 1199 O O . LYS A 1 144 ? -21.092 10.434 19.734 1.00 90.25 144 LYS A O 1
ATOM 1204 N N . HIS A 1 145 ? -19.745 9.836 18.046 1.00 87.81 145 HIS A N 1
ATOM 1205 C CA . HIS A 1 145 ? -18.728 9.241 18.910 1.00 87.81 145 HIS A CA 1
ATOM 1206 C C . HIS A 1 145 ? -18.024 10.293 19.782 1.00 87.81 145 HIS A C 1
ATOM 1208 O O . HIS A 1 145 ? -17.815 10.054 20.969 1.00 87.81 145 HIS A O 1
ATOM 1214 N N . LEU A 1 146 ? -17.702 11.464 19.224 1.00 87.88 146 LEU A N 1
ATOM 1215 C CA . LEU A 1 146 ? -17.108 12.577 19.969 1.00 87.88 146 LEU A CA 1
ATOM 1216 C C . LEU A 1 146 ? -18.070 13.145 21.020 1.00 87.88 146 LEU A C 1
ATOM 1218 O O . LEU A 1 146 ? -17.651 13.358 22.157 1.00 87.88 146 LEU A O 1
ATOM 1222 N N . LEU A 1 147 ? -19.352 13.319 20.682 1.00 88.31 147 LEU A N 1
ATOM 1223 C CA . LEU A 1 147 ? -20.379 13.748 21.638 1.00 88.31 147 LEU A CA 1
ATOM 1224 C C . LEU A 1 147 ? -20.495 12.775 22.812 1.00 88.31 147 LEU A C 1
ATOM 1226 O O . LEU A 1 147 ? -20.434 13.197 23.962 1.00 88.31 147 LEU A O 1
ATOM 1230 N N . LYS A 1 148 ? -20.543 11.468 22.529 1.00 85.75 148 LYS A N 1
ATOM 1231 C CA . LYS A 1 148 ? -20.592 10.429 23.564 1.00 85.75 148 LYS A CA 1
ATOM 1232 C C . LYS A 1 148 ? -19.393 10.496 24.518 1.00 85.75 148 LYS A C 1
ATOM 1234 O O . LYS A 1 148 ? -19.550 10.280 25.715 1.00 85.75 148 LYS A O 1
ATOM 1239 N N . ILE A 1 149 ? -18.196 10.785 24.003 1.00 83.81 149 ILE A N 1
ATOM 1240 C CA . ILE A 1 149 ? -16.993 10.970 24.833 1.00 83.81 149 ILE A CA 1
ATOM 1241 C C . ILE A 1 149 ? -17.104 12.254 25.670 1.00 83.81 149 ILE A C 1
ATOM 1243 O O . ILE A 1 149 ? -16.741 12.247 26.845 1.00 83.81 149 ILE A O 1
ATOM 1247 N N . SER A 1 150 ? -17.629 13.338 25.095 1.00 83.88 150 SER A N 1
ATOM 1248 C CA . SER A 1 150 ? -17.822 14.614 25.795 1.00 83.88 150 SER A CA 1
ATOM 1249 C C . SER A 1 150 ? -18.844 14.507 26.932 1.00 83.88 150 SER A C 1
ATOM 1251 O O . SER A 1 150 ? -18.600 15.007 28.027 1.00 83.88 150 SER A O 1
ATOM 1253 N N . GLU A 1 151 ? -19.966 13.818 26.721 1.00 82.81 151 GLU A N 1
ATOM 1254 C CA . GLU A 1 151 ? -21.005 13.605 27.740 1.00 82.81 151 GLU A CA 1
ATOM 1255 C C . GLU A 1 151 ? -20.471 12.845 28.963 1.00 82.81 151 GLU A C 1
ATOM 1257 O O . GLU A 1 151 ? -20.778 13.197 30.104 1.00 82.81 151 GLU A O 1
ATOM 1262 N N . MET A 1 152 ? -19.591 11.858 28.745 1.00 75.50 152 MET A N 1
ATOM 1263 C CA . MET A 1 152 ? -18.935 11.116 29.830 1.00 75.50 152 MET A CA 1
ATOM 1264 C C . MET A 1 152 ? -18.069 12.006 30.728 1.00 75.50 152 MET A C 1
ATOM 1266 O O . MET A 1 152 ? -17.842 11.651 31.881 1.00 75.50 152 MET A O 1
ATOM 1270 N N . SER A 1 153 ? -17.596 13.148 30.220 1.00 67.81 153 SER A N 1
ATOM 1271 C CA . SER A 1 153 ? -16.803 14.113 30.992 1.00 67.81 153 SER A CA 1
ATOM 1272 C C . SER A 1 153 ? -17.636 15.130 31.779 1.00 67.81 153 SER A C 1
ATOM 1274 O O . SER A 1 153 ? -17.093 15.799 32.651 1.00 67.81 153 SER A O 1
ATOM 1276 N N . SER A 1 154 ? -18.942 15.230 31.501 1.00 66.94 154 SER A N 1
ATOM 1277 C CA . SER A 1 154 ? -19.838 16.251 32.067 1.00 66.94 154 SER A CA 1
ATOM 1278 C C . SER A 1 154 ? -20.754 15.733 33.184 1.00 66.94 154 SER A C 1
ATOM 1280 O O . SER A 1 154 ? -21.583 16.488 33.685 1.00 66.94 154 SER A O 1
ATOM 1282 N N . THR A 1 155 ? -20.667 14.451 33.553 1.00 70.69 155 THR A N 1
ATOM 1283 C CA . THR A 1 155 ? -21.537 13.876 34.591 1.00 70.69 155 THR A CA 1
ATOM 1284 C C . THR A 1 155 ? -20.969 14.190 35.978 1.00 70.69 155 THR A C 1
ATOM 1286 O O . THR A 1 155 ? -19.866 13.748 36.289 1.00 70.69 155 THR A O 1
ATOM 1289 N N . GLU A 1 156 ? -21.721 14.918 36.811 1.00 66.62 156 GLU A N 1
ATOM 1290 C CA . GLU A 1 156 ? -21.277 15.434 38.124 1.00 66.62 156 GLU A CA 1
ATOM 1291 C C . GLU A 1 156 ? -20.744 14.345 39.080 1.00 66.62 156 GLU A C 1
ATOM 1293 O O . GLU A 1 156 ? -19.834 14.605 39.863 1.00 66.62 156 GLU A O 1
ATOM 1298 N N . ASP A 1 157 ? -21.220 13.103 38.944 1.00 68.19 157 ASP A N 1
ATOM 1299 C CA . ASP A 1 157 ? -20.842 11.971 39.803 1.00 68.19 157 ASP A CA 1
ATOM 1300 C C . ASP A 1 157 ? -19.636 11.148 39.305 1.00 68.19 157 ASP A C 1
ATOM 1302 O O . ASP A 1 157 ? -19.276 10.135 39.915 1.00 68.19 157 ASP A O 1
ATOM 1306 N N . ARG A 1 158 ? -19.007 11.506 38.173 1.00 67.62 158 ARG A N 1
ATOM 1307 C CA . ARG A 1 158 ? -17.889 10.730 37.600 1.00 67.62 158 ARG A CA 1
ATOM 1308 C C . ARG A 1 158 ? -16.758 11.620 37.100 1.00 67.62 158 ARG A C 1
ATOM 1310 O O . ARG A 1 158 ? -16.900 12.355 36.132 1.00 67.62 158 ARG A O 1
ATOM 1317 N N . SER A 1 159 ? -15.575 11.459 37.689 1.00 73.31 159 SER A N 1
ATOM 1318 C CA . SER A 1 159 ? -14.348 12.060 37.163 1.00 73.31 159 SER A CA 1
ATOM 1319 C C . SER A 1 159 ? -13.839 11.265 35.957 1.00 73.31 159 SER A C 1
ATOM 1321 O O . SER A 1 159 ? -13.364 10.138 36.100 1.00 73.31 159 SER A O 1
ATOM 1323 N N . ALA A 1 160 ? -13.925 11.846 34.761 1.00 77.88 160 ALA A N 1
ATOM 1324 C CA . ALA A 1 160 ? -13.319 11.287 33.556 1.00 77.88 160 ALA A CA 1
ATOM 1325 C C . ALA A 1 160 ? -11.882 11.805 33.382 1.00 77.88 160 ALA A C 1
ATOM 1327 O O . ALA A 1 160 ? -11.633 13.006 33.461 1.00 77.88 160 ALA A O 1
ATOM 1328 N N . VAL A 1 161 ? -10.932 10.907 33.102 1.00 81.81 161 VAL A N 1
ATOM 1329 C CA . VAL A 1 161 ? -9.543 11.269 32.773 1.00 81.81 161 VAL A CA 1
ATOM 1330 C C . VAL A 1 161 ? -9.315 11.056 31.283 1.00 81.81 161 VAL A C 1
ATOM 1332 O O . VAL A 1 161 ? -9.426 9.938 30.781 1.00 81.81 161 VAL A O 1
ATOM 1335 N N . PHE A 1 162 ? -8.968 12.128 30.572 1.00 83.75 162 PHE A N 1
ATOM 1336 C CA . PHE A 1 162 ? -8.600 12.058 29.163 1.00 83.75 162 PHE A CA 1
ATOM 1337 C C . PHE A 1 162 ? -7.085 11.905 29.012 1.00 83.75 162 PHE A C 1
ATOM 1339 O O . PHE A 1 162 ? -6.316 12.763 29.444 1.00 83.75 162 PHE A O 1
ATOM 1346 N N . MET A 1 163 ? -6.655 10.821 28.367 1.00 87.56 163 MET A N 1
ATOM 1347 C CA . MET A 1 163 ? -5.250 10.582 28.040 1.00 87.56 163 MET A CA 1
ATOM 1348 C C . MET A 1 163 ? -5.043 10.685 26.533 1.00 87.56 163 MET A C 1
ATOM 1350 O O . MET A 1 163 ? -5.561 9.875 25.766 1.00 87.56 163 MET A O 1
ATOM 1354 N N . SER A 1 164 ? -4.241 11.661 26.116 1.00 90.00 164 SER A N 1
ATOM 1355 C CA . SER A 1 164 ? -3.754 11.765 24.741 1.00 90.00 164 SER A CA 1
ATOM 1356 C C . SER A 1 164 ? -2.367 11.137 24.646 1.00 90.00 164 SER A C 1
ATOM 1358 O O . SER A 1 164 ? -1.438 11.575 25.324 1.00 90.00 164 SER A O 1
ATOM 1360 N N . MET A 1 165 ? -2.225 10.105 23.813 1.00 90.81 165 MET A N 1
ATOM 1361 C CA . MET A 1 165 ? -0.952 9.424 23.570 1.00 90.81 165 MET A CA 1
ATOM 1362 C C . MET A 1 165 ? -0.482 9.702 22.140 1.00 90.81 165 MET A C 1
ATOM 1364 O O . MET A 1 165 ? -1.129 9.278 21.184 1.00 90.81 165 MET A O 1
ATOM 1368 N N . ASP A 1 166 ? 0.662 10.375 21.988 1.00 89.31 166 ASP A N 1
ATOM 1369 C CA . ASP A 1 166 ? 1.358 10.507 20.702 1.00 89.31 166 ASP A CA 1
ATOM 1370 C C . ASP A 1 166 ? 2.621 9.639 20.701 1.00 89.31 166 ASP A C 1
ATOM 1372 O O . ASP A 1 166 ? 3.553 9.839 21.484 1.00 89.31 166 ASP A O 1
ATOM 1376 N N . PHE A 1 167 ? 2.660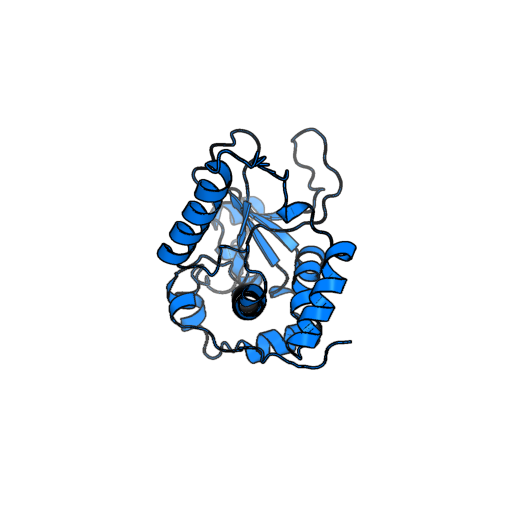 8.652 19.809 1.00 89.06 167 PHE A N 1
ATOM 1377 C CA . PHE A 1 167 ? 3.785 7.736 19.705 1.00 89.06 167 PHE A CA 1
ATOM 1378 C C . PHE A 1 167 ? 4.832 8.251 18.715 1.00 89.06 167 PHE A C 1
ATOM 1380 O O . PHE A 1 167 ? 4.584 8.433 17.518 1.00 89.06 167 PHE A O 1
ATOM 1387 N N . SER A 1 168 ? 6.073 8.389 19.187 1.00 83.88 168 SER A N 1
ATOM 1388 C CA . SER A 1 168 ? 7.189 8.770 18.320 1.00 83.88 168 SER A CA 1
ATOM 1389 C C . SER A 1 168 ? 7.446 7.711 17.242 1.00 83.88 168 SER A C 1
ATOM 1391 O O . SER A 1 168 ? 7.709 6.547 17.536 1.00 83.88 168 SER A O 1
ATOM 1393 N N . SER A 1 169 ? 7.402 8.123 15.974 1.00 83.56 169 SER A N 1
ATOM 1394 C CA . SER A 1 169 ? 7.701 7.265 14.818 1.00 83.56 169 SER A CA 1
ATOM 1395 C C . SER A 1 169 ? 6.931 5.932 14.800 1.00 83.56 169 SER A C 1
ATOM 1397 O O . SER A 1 169 ? 7.478 4.916 14.390 1.00 83.56 169 SER A O 1
ATOM 1399 N N . TRP A 1 170 ? 5.660 5.945 15.220 1.00 85.31 170 TRP A N 1
ATOM 1400 C CA . TRP A 1 170 ? 4.776 4.772 15.313 1.00 85.31 170 TRP A CA 1
ATOM 1401 C C . TRP A 1 170 ? 4.941 3.763 14.164 1.00 85.31 170 TRP A C 1
ATOM 1403 O O . TRP A 1 170 ? 5.327 2.618 14.384 1.00 85.31 170 TRP A O 1
ATOM 1413 N N . CYS A 1 171 ? 4.771 4.219 12.919 1.00 83.19 171 CYS A N 1
ATOM 1414 C CA . CYS A 1 171 ? 4.853 3.371 11.727 1.00 83.19 171 CYS A CA 1
ATOM 1415 C C . CYS A 1 171 ? 6.229 2.712 11.528 1.00 83.19 171 CYS A C 1
ATOM 1417 O O . CYS A 1 171 ? 6.302 1.604 11.011 1.00 83.19 171 CYS A O 1
ATOM 1419 N N . THR A 1 172 ? 7.321 3.371 11.932 1.00 83.50 172 THR A N 1
ATOM 1420 C CA . THR A 1 172 ? 8.681 2.848 11.728 1.00 83.50 172 THR A CA 1
ATOM 1421 C C . THR A 1 172 ? 9.154 1.965 12.878 1.00 83.50 172 THR A C 1
ATOM 1423 O O . THR A 1 172 ? 10.232 1.379 12.781 1.00 83.50 172 THR A O 1
ATOM 1426 N N . ARG A 1 173 ? 8.407 1.891 13.989 1.00 87.06 173 ARG A N 1
ATOM 1427 C CA . ARG A 1 173 ? 8.745 1.053 15.151 1.00 87.06 173 ARG A CA 1
ATOM 1428 C C . ARG A 1 173 ? 8.144 -0.343 15.084 1.00 87.06 173 ARG A C 1
ATOM 1430 O O . ARG A 1 173 ? 8.629 -1.211 15.802 1.00 87.06 173 ARG A O 1
ATOM 1437 N N . PHE A 1 174 ? 7.163 -0.580 14.218 1.00 87.25 174 PHE A N 1
ATOM 1438 C CA . PHE A 1 174 ? 6.688 -1.935 13.966 1.00 87.25 174 PHE A CA 1
ATOM 1439 C C . PHE A 1 174 ? 7.816 -2.810 13.417 1.00 87.25 174 PHE A C 1
ATOM 1441 O O . PHE A 1 174 ? 8.691 -2.356 12.673 1.00 87.25 174 PHE A O 1
ATOM 1448 N N . ARG A 1 175 ? 7.841 -4.058 13.874 1.00 86.81 175 ARG A N 1
ATOM 1449 C CA . ARG A 1 175 ? 8.853 -5.055 13.534 1.00 86.81 175 ARG A CA 1
ATOM 1450 C C . ARG A 1 175 ? 8.155 -6.315 13.059 1.00 86.81 175 ARG A C 1
ATOM 1452 O O . ARG A 1 175 ? 7.049 -6.609 13.517 1.00 86.81 175 ARG A O 1
ATOM 1459 N N . TYR A 1 176 ? 8.830 -7.047 12.180 1.00 88.75 176 TYR A N 1
ATOM 1460 C CA . TYR A 1 176 ? 8.349 -8.314 11.645 1.00 88.75 176 TYR A CA 1
ATOM 1461 C C . TYR A 1 176 ? 7.959 -9.266 12.780 1.00 88.75 176 TYR A C 1
ATOM 1463 O O . TYR A 1 176 ? 6.842 -9.758 12.832 1.00 88.75 176 TYR A O 1
ATOM 1471 N N . GLU A 1 177 ? 8.826 -9.419 13.772 1.00 90.31 177 GLU A N 1
ATOM 1472 C CA . GLU A 1 177 ? 8.651 -10.354 14.880 1.00 90.31 177 GLU A CA 1
ATOM 1473 C C . GLU A 1 177 ? 7.409 -10.044 15.734 1.00 90.31 177 GLU A C 1
ATOM 1475 O O . GLU A 1 177 ? 6.770 -10.957 16.247 1.00 90.31 177 GLU A O 1
ATOM 1480 N N . GLY A 1 178 ? 7.044 -8.764 15.872 1.00 89.38 178 GLY A N 1
ATOM 1481 C CA . GLY A 1 178 ? 5.912 -8.345 16.704 1.00 89.38 178 GLY A CA 1
ATOM 1482 C C . GLY A 1 178 ? 4.561 -8.353 15.988 1.00 89.38 178 GLY A C 1
ATOM 1483 O O . GLY A 1 178 ? 3.534 -8.554 16.628 1.00 89.38 178 GLY A O 1
ATOM 1484 N N . VAL A 1 179 ? 4.541 -8.112 14.674 1.00 90.50 179 VAL A N 1
ATOM 1485 C CA . VAL A 1 179 ? 3.293 -7.929 13.908 1.00 90.50 179 VAL A CA 1
ATOM 1486 C C . VAL A 1 179 ? 2.921 -9.170 13.102 1.00 90.50 179 VAL A C 1
ATOM 1488 O O . VAL A 1 179 ? 1.737 -9.441 12.909 1.00 90.50 179 VAL A O 1
ATOM 1491 N N . THR A 1 180 ? 3.906 -9.949 12.655 1.00 91.62 180 THR A N 1
ATOM 1492 C CA . THR A 1 180 ? 3.674 -11.117 11.798 1.00 91.62 180 THR A CA 1
ATOM 1493 C C . THR A 1 180 ? 2.719 -12.147 12.406 1.00 91.62 180 THR A C 1
ATOM 1495 O O . THR A 1 180 ? 1.800 -12.533 11.688 1.00 91.62 180 THR A O 1
ATOM 1498 N N . PRO A 1 181 ? 2.807 -12.527 13.699 1.00 92.75 181 PRO A N 1
ATOM 1499 C CA . PRO A 1 181 ? 1.868 -13.497 14.271 1.00 92.75 181 PRO A CA 1
ATOM 1500 C C . PRO A 1 181 ? 0.402 -13.046 14.175 1.00 92.75 181 PRO A C 1
ATOM 1502 O O . PRO A 1 181 ? -0.485 -13.848 13.894 1.00 92.75 181 PRO A O 1
ATOM 1505 N N . LEU A 1 182 ? 0.141 -11.744 14.346 1.00 92.25 182 LEU A N 1
ATOM 1506 C CA . LEU A 1 182 ? -1.198 -11.177 14.171 1.00 92.25 182 LEU A CA 1
ATOM 1507 C C . LEU A 1 182 ? -1.642 -11.253 12.706 1.00 92.25 182 LEU A C 1
ATOM 1509 O O . LEU A 1 182 ? -2.780 -11.614 12.418 1.00 92.25 182 LEU A O 1
ATOM 1513 N N . PHE A 1 183 ? -0.753 -10.919 11.772 1.00 92.94 183 PHE A N 1
ATOM 1514 C CA . PHE A 1 183 ? -1.062 -10.952 10.344 1.00 92.94 183 PHE A CA 1
ATOM 1515 C C . PHE A 1 183 ? -1.265 -12.374 9.809 1.00 92.94 183 PHE A C 1
ATOM 1517 O O . PHE A 1 183 ? -2.099 -12.565 8.933 1.00 92.94 183 PHE A O 1
ATOM 1524 N N . GLU A 1 184 ? -0.595 -13.377 10.372 1.00 93.25 184 GLU A N 1
ATOM 1525 C CA . GLU A 1 184 ? -0.826 -14.790 10.051 1.00 93.25 184 GLU A CA 1
ATOM 1526 C C . GLU A 1 184 ? -2.198 -15.291 10.532 1.00 93.25 184 GLU A C 1
ATOM 1528 O O . GLU A 1 184 ? -2.805 -16.156 9.896 1.00 93.25 184 GLU A O 1
ATOM 1533 N N . GLU A 1 185 ? -2.714 -14.769 11.651 1.00 92.31 185 GLU A N 1
ATOM 1534 C CA . GLU A 1 185 ? -4.098 -15.032 12.073 1.00 92.31 185 GLU A CA 1
ATOM 1535 C C . GLU A 1 185 ? -5.107 -14.326 11.152 1.00 92.31 185 GLU A C 1
ATOM 1537 O O . GLU A 1 185 ? -6.135 -14.910 10.807 1.00 92.31 185 GLU A O 1
ATOM 1542 N N . LEU A 1 186 ? -4.808 -13.102 10.695 1.00 92.00 186 LEU A N 1
ATOM 1543 C CA . LEU A 1 186 ? -5.642 -12.400 9.710 1.00 92.00 186 LEU A CA 1
ATOM 1544 C C . LEU A 1 186 ? -5.673 -13.122 8.359 1.00 92.00 186 LEU A C 1
ATOM 1546 O O . LEU A 1 186 ? -6.737 -13.241 7.753 1.00 92.00 186 LEU A O 1
ATOM 1550 N N . ASP A 1 187 ? -4.531 -13.641 7.911 1.00 93.12 187 ASP A N 1
ATOM 1551 C CA . ASP A 1 187 ? -4.429 -14.462 6.704 1.00 93.12 187 ASP A CA 1
ATOM 1552 C C . ASP A 1 187 ? -5.331 -15.701 6.810 1.00 93.12 187 ASP A C 1
ATOM 1554 O O . ASP A 1 187 ? -6.148 -15.958 5.921 1.00 93.12 187 ASP A O 1
ATOM 1558 N N . ARG A 1 188 ? -5.285 -16.407 7.949 1.00 92.12 188 ARG A N 1
ATOM 1559 C CA . ARG A 1 188 ? -6.169 -17.551 8.230 1.00 92.12 188 ARG A CA 1
ATOM 1560 C C . ARG A 1 188 ? -7.648 -17.175 8.237 1.00 92.12 188 ARG A C 1
ATOM 1562 O O . ARG A 1 188 ? -8.458 -17.905 7.665 1.00 92.12 188 ARG A O 1
ATOM 1569 N N . LEU A 1 189 ? -8.000 -16.034 8.828 1.00 92.25 189 LEU A N 1
ATOM 1570 C CA . LEU A 1 189 ? -9.377 -15.535 8.869 1.00 92.25 189 LEU A CA 1
ATOM 1571 C C . LEU A 1 189 ? -9.939 -15.275 7.460 1.00 92.25 189 LEU A C 1
ATOM 1573 O O . LEU A 1 189 ? -11.098 -15.602 7.193 1.00 92.25 189 LEU A O 1
ATOM 1577 N N . LEU A 1 190 ? -9.110 -14.719 6.572 1.00 90.31 190 LEU A N 1
ATOM 1578 C CA . LEU A 1 190 ? -9.442 -14.390 5.180 1.00 90.31 190 LEU A CA 1
ATOM 1579 C C . LEU A 1 190 ? -9.276 -15.580 4.215 1.00 90.31 190 LEU A C 1
ATOM 1581 O O . LEU A 1 190 ? -9.650 -15.500 3.043 1.00 90.31 190 LEU A O 1
ATOM 1585 N N . GLY A 1 191 ? -8.719 -16.696 4.693 1.00 89.88 191 GLY A N 1
ATOM 1586 C CA . GLY A 1 191 ? -8.453 -17.886 3.886 1.00 89.88 191 GLY A CA 1
ATOM 1587 C C . GLY A 1 191 ? -7.366 -17.683 2.830 1.00 89.88 191 GLY A C 1
ATOM 1588 O O . GLY A 1 191 ? -7.402 -18.334 1.787 1.00 89.88 191 GLY A O 1
ATOM 1589 N N . VAL A 1 192 ? -6.426 -16.774 3.083 1.00 90.88 192 VAL A N 1
ATOM 1590 C CA . VAL A 1 192 ? -5.244 -16.539 2.248 1.00 90.88 192 VAL A CA 1
ATOM 1591 C C . VAL A 1 192 ? -3.992 -17.004 2.990 1.00 90.88 192 VAL A C 1
ATOM 1593 O O . VAL A 1 192 ? -4.014 -17.196 4.202 1.00 90.88 192 VAL A O 1
ATOM 1596 N N . ASN A 1 193 ? -2.895 -17.229 2.270 1.00 91.06 193 ASN A N 1
ATOM 1597 C CA . ASN A 1 193 ? -1.645 -17.680 2.875 1.00 91.06 193 ASN A CA 1
ATOM 1598 C C . ASN A 1 193 ? -0.536 -16.656 2.632 1.00 91.06 193 ASN A C 1
ATOM 1600 O O . ASN A 1 193 ? -0.229 -16.376 1.474 1.00 91.06 193 ASN A O 1
ATOM 1604 N N . ASN A 1 194 ? 0.062 -16.137 3.710 1.00 90.00 194 ASN A N 1
ATOM 1605 C CA . ASN A 1 194 ? 1.216 -15.235 3.681 1.00 90.00 194 ASN A CA 1
ATOM 1606 C C . ASN A 1 194 ? 0.982 -13.977 2.818 1.00 90.00 194 ASN A C 1
ATOM 1608 O O . ASN A 1 194 ? 1.877 -13.529 2.110 1.00 90.00 194 ASN A O 1
ATOM 1612 N N . VAL A 1 195 ? -0.225 -13.408 2.853 1.00 93.00 195 VAL A N 1
ATOM 1613 C CA . VAL A 1 195 ? -0.578 -12.200 2.089 1.00 93.00 195 VAL A CA 1
ATOM 1614 C C . VAL A 1 195 ? -0.431 -10.983 2.995 1.00 93.00 195 VAL A C 1
ATOM 1616 O O . VAL A 1 195 ? 0.415 -10.128 2.749 1.00 93.00 195 VAL A O 1
ATOM 1619 N N . MET A 1 196 ? -1.173 -10.927 4.098 1.00 92.19 196 MET A N 1
ATOM 1620 C CA . MET A 1 196 ? -1.064 -9.869 5.100 1.00 92.19 196 MET A CA 1
ATOM 1621 C C . MET A 1 196 ? 0.314 -9.887 5.752 1.00 92.19 196 MET A C 1
ATOM 1623 O O . MET A 1 196 ? 0.951 -8.835 5.862 1.00 92.19 196 MET A O 1
ATOM 1627 N N . ALA A 1 197 ? 0.817 -11.077 6.106 1.00 91.75 197 ALA A N 1
ATOM 1628 C CA . ALA A 1 197 ? 2.138 -11.243 6.712 1.00 91.75 197 ALA A CA 1
ATOM 1629 C C . ALA A 1 197 ? 3.269 -10.713 5.810 1.00 91.75 197 ALA A C 1
ATOM 1631 O O . ALA A 1 197 ? 4.257 -10.155 6.304 1.00 91.75 197 ALA A O 1
ATOM 1632 N N . TYR A 1 198 ? 3.102 -10.794 4.483 1.00 91.88 198 TYR A N 1
ATOM 1633 C CA . TYR A 1 198 ? 4.090 -10.291 3.531 1.00 91.88 198 TYR A CA 1
ATOM 1634 C C . TYR A 1 198 ? 4.306 -8.775 3.626 1.00 91.88 198 TYR A C 1
ATOM 1636 O O . TYR A 1 198 ? 5.399 -8.292 3.337 1.00 91.88 198 TYR A O 1
ATOM 1644 N N . THR A 1 199 ? 3.332 -8.011 4.127 1.00 90.81 199 THR A N 1
ATOM 1645 C CA . THR A 1 199 ? 3.452 -6.551 4.302 1.00 90.81 199 THR A CA 1
ATOM 1646 C C . THR A 1 199 ? 4.671 -6.156 5.144 1.00 90.81 199 THR A C 1
ATOM 1648 O O . THR A 1 199 ? 5.295 -5.131 4.880 1.00 90.81 199 THR A O 1
ATOM 1651 N N . GLN A 1 200 ? 5.045 -6.970 6.139 1.00 88.44 200 GLN A N 1
ATOM 1652 C CA . GLN A 1 200 ? 6.237 -6.732 6.965 1.00 88.44 200 GLN A CA 1
ATOM 1653 C C . GLN A 1 200 ? 7.516 -7.335 6.365 1.00 88.44 200 GLN A C 1
ATOM 1655 O O . GLN A 1 200 ? 8.612 -6.876 6.681 1.00 88.44 200 GLN A O 1
ATOM 1660 N N . LYS A 1 201 ? 7.397 -8.336 5.482 1.00 89.44 201 LYS A N 1
ATOM 1661 C CA . LYS A 1 201 ? 8.531 -8.913 4.738 1.00 89.44 201 LYS A CA 1
ATOM 1662 C C . LYS A 1 201 ? 8.984 -8.000 3.603 1.00 89.44 201 LYS A C 1
ATOM 1664 O O . LYS A 1 201 ? 10.182 -7.837 3.388 1.00 89.44 201 LYS A O 1
ATOM 1669 N N . PHE A 1 202 ? 8.045 -7.345 2.923 1.00 90.06 202 PHE A N 1
ATOM 1670 C CA . PHE A 1 202 ? 8.328 -6.516 1.756 1.00 90.06 202 PHE A CA 1
ATOM 1671 C C . PHE A 1 202 ? 9.414 -5.450 2.006 1.00 90.06 202 PHE A C 1
ATOM 1673 O O . PHE A 1 202 ? 10.389 -5.428 1.254 1.00 90.06 202 PHE A O 1
ATOM 1680 N N . PRO A 1 203 ? 9.360 -4.618 3.068 1.00 86.69 203 PRO A N 1
ATOM 1681 C CA . PRO A 1 203 ? 10.406 -3.629 3.325 1.00 86.69 203 PRO A CA 1
ATOM 1682 C C . PRO A 1 203 ? 11.786 -4.234 3.622 1.00 86.69 203 PRO A C 1
ATOM 1684 O O . PRO A 1 203 ? 12.787 -3.555 3.408 1.00 86.69 203 PRO A O 1
ATOM 1687 N N . LEU A 1 204 ? 11.854 -5.483 4.102 1.00 87.56 204 LEU A N 1
ATOM 1688 C CA . LEU A 1 204 ? 13.110 -6.191 4.383 1.00 87.56 204 LEU A CA 1
ATOM 1689 C C . LEU A 1 204 ? 13.779 -6.706 3.105 1.00 87.56 204 LEU A C 1
ATOM 1691 O O . LEU A 1 204 ? 15.003 -6.742 3.019 1.00 87.56 204 LEU A O 1
ATOM 1695 N N . GLU A 1 205 ? 12.977 -7.095 2.116 1.00 88.62 205 GLU A N 1
ATOM 1696 C CA . GLU A 1 205 ? 13.458 -7.622 0.837 1.00 88.62 205 GLU A CA 1
ATOM 1697 C C . GLU A 1 205 ? 13.607 -6.542 -0.239 1.00 88.62 205 GLU A C 1
ATOM 1699 O O . GLU A 1 205 ? 14.348 -6.719 -1.209 1.00 88.62 205 GLU A O 1
ATOM 1704 N N . SER A 1 206 ? 12.880 -5.432 -0.096 1.00 87.81 206 SER A N 1
ATOM 1705 C CA . SER A 1 206 ? 12.849 -4.365 -1.089 1.00 87.81 206 SER A CA 1
ATOM 1706 C C . SER A 1 206 ? 14.076 -3.458 -1.021 1.00 87.81 206 SER A C 1
ATOM 1708 O O . SER A 1 206 ? 14.572 -3.103 0.049 1.00 87.81 206 SER A O 1
ATOM 1710 N N . SER A 1 207 ? 14.542 -3.009 -2.186 1.00 88.38 207 SER A N 1
ATOM 1711 C CA . SER A 1 207 ? 15.535 -1.939 -2.259 1.00 88.38 207 SER A CA 1
ATOM 1712 C C . SER A 1 207 ? 14.846 -0.580 -2.157 1.00 88.38 207 SER A C 1
ATOM 1714 O O . SER A 1 207 ? 13.973 -0.244 -2.959 1.00 88.38 207 SER A O 1
ATOM 1716 N N . SER A 1 208 ? 15.252 0.201 -1.159 1.00 85.00 208 SER A N 1
ATOM 1717 C CA . SER A 1 208 ? 14.731 1.545 -0.916 1.00 85.00 208 SER A CA 1
ATOM 1718 C C . SER A 1 208 ? 15.652 2.601 -1.520 1.00 85.00 208 SER A C 1
ATOM 1720 O O . SER A 1 208 ? 16.868 2.573 -1.316 1.00 85.00 208 SER A O 1
ATOM 1722 N N . TYR A 1 209 ? 15.075 3.553 -2.241 1.00 85.81 209 TYR A N 1
ATOM 1723 C CA . TYR A 1 209 ? 15.796 4.675 -2.835 1.00 85.81 209 TYR A CA 1
ATOM 1724 C C . TYR A 1 209 ? 15.141 5.992 -2.444 1.00 85.81 209 TYR A C 1
ATOM 1726 O O . TYR A 1 209 ? 13.944 6.037 -2.175 1.00 85.81 209 TYR A O 1
ATOM 1734 N N . PHE A 1 210 ? 15.904 7.078 -2.439 1.00 82.50 210 PHE A N 1
ATOM 1735 C CA . PHE A 1 210 ? 15.367 8.416 -2.198 1.00 82.50 210 PHE A CA 1
ATOM 1736 C C . PHE A 1 210 ? 15.540 9.274 -3.441 1.00 82.50 210 PHE A C 1
ATOM 1738 O O . PHE A 1 210 ? 16.613 9.285 -4.049 1.00 82.50 210 PHE A O 1
ATOM 1745 N N . LYS A 1 211 ? 14.472 9.987 -3.812 1.00 71.19 211 LYS A N 1
ATOM 1746 C CA . LYS A 1 211 ? 14.514 10.947 -4.913 1.00 71.19 211 LYS A CA 1
ATOM 1747 C C . LYS A 1 211 ? 14.947 12.308 -4.376 1.00 71.19 211 LYS A C 1
ATOM 1749 O O . LYS A 1 211 ? 14.169 12.983 -3.703 1.00 71.19 211 LYS A O 1
ATOM 1754 N N . THR A 1 212 ? 16.171 12.715 -4.702 1.00 62.53 212 THR A N 1
ATOM 1755 C CA . THR A 1 212 ? 16.712 14.037 -4.356 1.00 62.53 212 THR A CA 1
ATOM 1756 C C . THR A 1 212 ? 16.703 14.903 -5.616 1.00 62.53 212 THR A C 1
ATOM 1758 O O . THR A 1 212 ? 17.654 14.910 -6.394 1.00 62.53 212 THR A O 1
ATOM 1761 N N . GLY A 1 213 ? 15.584 15.589 -5.869 1.00 60.78 213 GLY A N 1
ATOM 1762 C CA . GLY A 1 213 ? 15.397 16.415 -7.069 1.00 60.78 213 GLY A CA 1
ATOM 1763 C C . GLY A 1 213 ? 15.280 15.616 -8.379 1.00 60.78 213 GLY A C 1
ATOM 1764 O O . GLY A 1 213 ? 14.936 14.433 -8.382 1.00 60.78 213 GLY A O 1
ATOM 1765 N N . SER A 1 214 ? 15.530 16.280 -9.510 1.00 51.41 214 SER A N 1
ATOM 1766 C CA . SER A 1 214 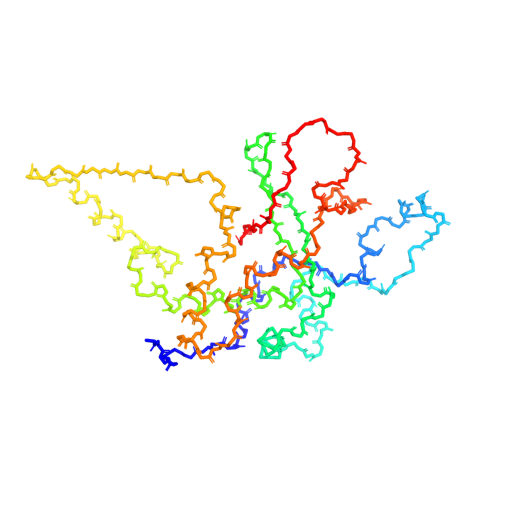? 15.373 15.714 -10.865 1.00 51.41 214 SER A CA 1
ATOM 1767 C C . SER A 1 214 ? 16.536 14.825 -11.323 1.00 51.41 214 SER A C 1
ATOM 1769 O O . SER A 1 214 ? 16.479 14.271 -12.418 1.00 51.41 214 SER A O 1
ATOM 1771 N N . ALA A 1 215 ? 17.599 14.706 -10.524 1.00 43.28 215 ALA A N 1
ATOM 1772 C CA . ALA A 1 215 ? 18.891 14.272 -11.044 1.00 43.28 215 ALA A CA 1
ATOM 1773 C C . ALA A 1 215 ? 19.405 12.927 -10.498 1.00 43.28 215 ALA A C 1
ATOM 1775 O O . ALA A 1 215 ? 20.186 12.289 -11.196 1.00 43.28 215 ALA A O 1
ATOM 1776 N N . TYR A 1 216 ? 18.981 12.453 -9.312 1.00 51.03 216 TYR A N 1
ATOM 1777 C CA . TYR A 1 216 ? 19.633 11.286 -8.692 1.00 51.03 216 TYR A CA 1
ATOM 1778 C C . TYR A 1 216 ? 18.715 10.383 -7.858 1.00 51.03 216 TYR A C 1
ATOM 1780 O O . TYR A 1 216 ? 17.856 10.855 -7.107 1.00 51.03 216 TYR A O 1
ATOM 1788 N N . LEU A 1 217 ? 18.999 9.075 -7.927 1.00 53.25 217 LEU A N 1
ATOM 1789 C CA . LEU A 1 217 ? 18.629 8.090 -6.911 1.00 53.25 217 LEU A CA 1
ATOM 1790 C C . LEU A 1 217 ? 19.840 7.779 -6.054 1.00 53.25 217 LEU A C 1
ATOM 1792 O O . LEU A 1 217 ? 20.840 7.251 -6.538 1.00 53.25 217 LEU A O 1
ATOM 1796 N N . VAL A 1 218 ? 19.718 8.033 -4.760 1.00 50.09 218 VAL A N 1
ATOM 1797 C CA . VAL A 1 218 ? 20.672 7.505 -3.790 1.00 50.09 218 VAL A CA 1
ATOM 1798 C C . VAL A 1 218 ? 20.112 6.181 -3.292 1.00 50.09 218 VAL A C 1
ATOM 1800 O O . VAL A 1 218 ? 18.985 6.133 -2.786 1.00 50.09 218 VAL A O 1
ATOM 1803 N N . ARG A 1 219 ? 20.872 5.092 -3.470 1.00 44.03 219 ARG A N 1
ATOM 1804 C CA . ARG A 1 219 ? 20.520 3.797 -2.881 1.00 44.03 219 ARG A CA 1
ATOM 1805 C C . ARG A 1 219 ? 20.541 3.965 -1.369 1.00 44.03 219 ARG A C 1
ATOM 1807 O O . ARG A 1 219 ? 21.592 4.179 -0.775 1.00 44.03 219 ARG A O 1
ATOM 1814 N N . GLY A 1 220 ? 19.368 3.870 -0.760 1.00 40.97 220 GLY A N 1
ATOM 1815 C CA . GLY A 1 220 ? 19.194 3.907 0.679 1.00 40.97 220 GLY A CA 1
ATOM 1816 C C . GLY A 1 220 ? 19.547 2.559 1.292 1.00 40.97 220 GLY A C 1
ATOM 1817 O O . GLY A 1 220 ? 18.696 1.906 1.879 1.00 40.97 220 GLY A O 1
ATOM 1818 N N . THR A 1 221 ? 20.796 2.119 1.173 1.00 26.64 221 THR A N 1
ATOM 1819 C CA . THR A 1 221 ? 21.390 1.388 2.295 1.00 26.64 221 THR A CA 1
ATOM 1820 C C . THR A 1 221 ? 21.704 2.447 3.348 1.00 26.64 221 THR A C 1
ATOM 1822 O O . THR A 1 221 ? 22.230 3.499 2.988 1.00 26.64 221 THR A O 1
ATOM 1825 N N . MET A 1 222 ? 21.416 2.216 4.636 1.00 29.78 222 MET A N 1
ATOM 1826 C CA . MET A 1 222 ? 21.958 3.026 5.752 1.00 29.78 222 MET A CA 1
ATOM 1827 C C . MET A 1 222 ? 23.489 2.851 5.875 1.00 29.78 222 MET A C 1
ATOM 1829 O O . MET A 1 222 ? 24.022 2.502 6.920 1.00 29.78 222 MET A O 1
ATOM 1833 N N . ALA A 1 223 ? 24.179 3.008 4.750 1.00 23.28 223 ALA A N 1
ATOM 1834 C CA . ALA A 1 223 ? 25.604 2.935 4.515 1.00 23.28 223 ALA A CA 1
ATOM 1835 C C . ALA A 1 223 ? 25.855 3.367 3.054 1.00 23.28 223 ALA A C 1
ATOM 1837 O O . ALA A 1 223 ? 26.241 2.561 2.214 1.00 23.28 223 ALA A O 1
ATOM 1838 N N . CYS A 1 224 ? 25.618 4.635 2.717 1.00 21.69 224 CYS A N 1
ATOM 1839 C CA . CYS A 1 224 ? 26.254 5.242 1.549 1.00 21.69 224 CYS A CA 1
ATOM 1840 C C . CYS A 1 224 ? 27.028 6.474 2.012 1.00 21.69 224 CYS A C 1
ATOM 1842 O O . CYS A 1 224 ? 26.462 7.524 2.305 1.00 21.69 224 CYS A O 1
ATOM 1844 N N . ARG A 1 225 ? 28.348 6.274 2.110 1.00 24.50 225 ARG A N 1
ATOM 1845 C CA . ARG A 1 225 ? 29.391 7.287 2.277 1.00 24.50 225 ARG A CA 1
ATOM 1846 C C . ARG A 1 225 ? 29.236 8.374 1.209 1.00 24.50 225 ARG A C 1
ATOM 1848 O O . ARG A 1 225 ? 29.704 8.205 0.091 1.00 24.50 225 ARG A O 1
ATOM 1855 N N . ALA A 1 226 ? 28.613 9.483 1.579 1.00 24.19 226 ALA A N 1
ATOM 1856 C CA . ALA A 1 226 ? 28.867 10.803 1.017 1.00 24.19 226 ALA A CA 1
ATOM 1857 C C . ALA A 1 226 ? 28.426 11.849 2.056 1.00 24.19 226 ALA A C 1
ATOM 1859 O O . ALA A 1 226 ? 27.259 12.210 2.136 1.00 24.19 226 ALA A O 1
ATOM 1860 N N . ALA A 1 227 ? 29.383 12.240 2.903 1.00 27.77 227 ALA A N 1
ATOM 1861 C CA . ALA A 1 227 ? 29.454 13.486 3.672 1.00 27.77 227 ALA A CA 1
ATOM 1862 C C . ALA A 1 227 ? 28.145 14.082 4.245 1.00 27.77 227 ALA A C 1
ATOM 1864 O O . ALA A 1 227 ? 27.698 15.132 3.798 1.00 27.77 227 ALA A O 1
ATOM 1865 N N . VAL A 1 228 ? 27.615 13.485 5.317 1.00 27.36 228 VAL A N 1
ATOM 1866 C CA . VAL A 1 228 ? 26.938 14.200 6.421 1.00 27.36 228 VAL A CA 1
ATOM 1867 C C . VAL A 1 228 ? 27.294 13.446 7.716 1.00 27.36 228 VAL A C 1
ATOM 1869 O O . VAL A 1 228 ? 27.224 12.215 7.697 1.00 27.36 228 VAL A O 1
ATOM 1872 N N . PRO A 1 229 ? 27.740 14.114 8.799 1.00 25.84 229 PRO A N 1
ATOM 1873 C CA . PRO A 1 229 ? 28.212 13.429 9.996 1.00 25.84 229 PRO A CA 1
ATOM 1874 C C . PRO A 1 229 ? 27.064 12.928 10.889 1.00 25.84 229 PRO A C 1
ATOM 1876 O O . PRO A 1 229 ? 26.041 13.593 11.045 1.00 25.84 229 PRO A O 1
ATOM 1879 N N . ASP A 1 230 ? 27.343 11.765 11.474 1.00 24.67 230 ASP A N 1
ATOM 1880 C CA . ASP A 1 230 ? 26.821 11.115 12.681 1.00 24.67 230 ASP A CA 1
ATOM 1881 C C . ASP A 1 230 ? 25.380 10.584 12.819 1.00 24.67 230 ASP A C 1
ATOM 1883 O O . ASP A 1 230 ? 24.363 11.230 12.572 1.00 24.67 230 ASP A O 1
ATOM 1887 N N . ASP A 1 231 ? 25.388 9.352 13.347 1.00 26.34 231 ASP A N 1
ATOM 1888 C CA . ASP A 1 231 ? 24.379 8.641 14.128 1.00 26.34 231 ASP A CA 1
ATOM 1889 C C . ASP A 1 231 ? 23.061 8.229 13.466 1.00 26.34 231 ASP A C 1
ATOM 1891 O O . ASP A 1 231 ? 21.980 8.757 13.725 1.00 26.34 231 ASP A O 1
ATOM 1895 N N . SER A 1 232 ? 23.120 7.139 12.695 1.00 28.86 232 SER A N 1
ATOM 1896 C CA . SER A 1 232 ? 22.188 6.005 12.872 1.00 28.86 232 SER A CA 1
ATOM 1897 C C . SER A 1 232 ? 22.548 4.837 11.950 1.00 28.86 232 SER A C 1
ATOM 1899 O O . SER A 1 232 ? 22.018 4.687 10.851 1.00 28.86 232 SER A O 1
ATOM 1901 N N . MET A 1 233 ? 23.436 3.956 12.416 1.00 24.47 233 MET A N 1
ATOM 1902 C CA . MET A 1 233 ? 23.581 2.626 11.824 1.00 24.47 233 MET A CA 1
ATOM 1903 C C . MET A 1 233 ? 22.367 1.760 12.207 1.00 24.47 233 MET A C 1
ATOM 1905 O O . MET A 1 233 ? 22.125 1.512 13.385 1.00 24.47 233 MET A O 1
ATOM 1909 N N . GLY A 1 234 ? 21.618 1.268 11.211 1.00 30.42 234 GLY A N 1
ATOM 1910 C CA . GLY A 1 234 ? 20.839 0.028 11.346 1.00 30.42 234 GLY A CA 1
ATOM 1911 C C . GLY A 1 234 ? 19.326 0.114 11.600 1.00 30.42 234 GLY A C 1
ATOM 1912 O O . GLY A 1 234 ? 18.808 -0.692 12.371 1.00 30.42 234 GLY A O 1
ATOM 1913 N N . GLN A 1 235 ? 18.565 1.001 10.948 1.00 35.34 235 GLN A N 1
ATOM 1914 C CA . GLN A 1 235 ? 17.094 0.890 10.970 1.00 35.34 235 GLN A CA 1
ATOM 1915 C C . GLN A 1 235 ? 16.558 -0.006 9.846 1.00 35.34 235 GLN A C 1
ATOM 1917 O O . GLN A 1 235 ? 16.750 0.259 8.662 1.00 35.34 235 GLN A O 1
ATOM 1922 N N . ARG A 1 236 ? 15.820 -1.048 10.250 1.00 46.53 236 ARG A N 1
ATOM 1923 C CA . ARG A 1 236 ? 14.957 -1.867 9.385 1.00 46.53 236 ARG A CA 1
ATOM 1924 C C . ARG A 1 236 ? 13.622 -1.124 9.171 1.00 46.53 236 ARG A C 1
ATOM 1926 O O . ARG A 1 236 ? 13.045 -0.682 10.170 1.00 46.53 236 ARG A O 1
ATOM 1933 N N . PRO A 1 237 ? 13.159 -0.911 7.925 1.00 43.12 237 PRO A N 1
ATOM 1934 C CA . PRO A 1 237 ? 12.134 0.094 7.647 1.00 43.12 237 PRO A CA 1
ATOM 1935 C C . PRO A 1 237 ? 10.695 -0.403 7.849 1.00 43.12 237 PRO A C 1
ATOM 1937 O O . PRO A 1 237 ? 10.356 -1.530 7.509 1.00 43.12 237 PRO A O 1
ATOM 1940 N N . GLY A 1 238 ? 9.840 0.504 8.328 1.00 37.91 238 GLY A N 1
ATOM 1941 C CA . GLY A 1 238 ? 8.387 0.490 8.139 1.00 37.91 238 GLY A CA 1
ATOM 1942 C C . GLY A 1 238 ? 7.984 1.814 7.485 1.00 37.91 238 GLY A C 1
ATOM 1943 O O . GLY A 1 238 ? 8.498 2.865 7.874 1.00 37.91 238 GLY A O 1
ATOM 1944 N N . TRP A 1 239 ? 7.130 1.782 6.462 1.00 44.62 239 TRP A N 1
ATOM 1945 C CA . TRP A 1 239 ? 6.740 2.974 5.699 1.00 44.62 239 TRP A CA 1
ATOM 1946 C C . TRP A 1 239 ? 5.409 3.548 6.193 1.00 44.62 239 TRP A C 1
ATOM 1948 O O . TRP A 1 239 ? 4.577 2.838 6.754 1.00 44.62 239 TRP A O 1
ATOM 1958 N N . LYS A 1 240 ? 5.206 4.857 5.997 1.00 42.03 240 LYS A N 1
ATOM 1959 C CA . LYS A 1 240 ? 3.880 5.463 6.153 1.00 42.03 240 LYS A CA 1
ATOM 1960 C C . LYS A 1 240 ? 3.053 5.152 4.906 1.00 42.03 240 LYS A C 1
ATOM 1962 O O . LYS A 1 240 ? 3.446 5.595 3.826 1.00 42.03 240 LYS A O 1
ATOM 1967 N N . GLY A 1 241 ? 1.972 4.390 5.094 1.00 42.09 241 GLY A N 1
ATOM 1968 C CA . GLY A 1 241 ? 0.883 4.236 4.124 1.00 42.09 241 GLY A CA 1
ATOM 1969 C C . GLY A 1 241 ? 0.122 5.537 3.916 1.00 42.09 241 GLY A C 1
ATOM 1970 O O . GLY A 1 241 ? 0.084 6.353 4.872 1.00 42.09 241 GLY A O 1
#

pLDDT: mean 79.07, std 17.69, range [21.69, 93.88]

Radius of gyration: 21.59 Å; chains: 1; bounding box: 52×44×63 Å

Secondary structure (DSSP, 8-state):
-PPP-SPPP----HHHHHT--B-PPPGGGGGGTS-HHHHHHHHSS----PPPPPSBHHHHHHT-S---HHHHHHHHHTT---GGGSEEEEEEPTT---SS-PPEEEEE-HHHHHHHHHHHHHHHHHHTT-TT--TT--HHHHHHHHHHHHHHHS-TT----------TTHHHH--HHHHHHHHHHHHHHHT-SSSTTHHHHHHHHSEEEEEETTTEEEE--S---SS-------PPP--B-

Organism: NCBI:txid151541

Foldseek 3Di:
DDAAAAAQDFDDDVVVLVVWDFADEFPQQVLVQFDQVLCCVVVVDGDDGPDHDDRTSNRNVVVDPDDGSVVLLVCQLVVVDDLRQLAWEWDFDPPDPPPPDTATAIHGHNSVVSLVVSVVVLCLVVCVVVLPDCPNPDPVSVVVVVVVVVVQCPDPVDHDDDDDDDDDPVQQPDALVVCLVVQCVVCNHNVTHNSSSCLRVSLVRHFYWYDDPRHDTDGPDVDDDDDDDDDDPDRRGGHDD

InterPro domains:
  IPR014023 Mononegavirales RNA-directed RNA polymerase catalytic domain [PF00946] (4-199)
  IPR014023 Mononegavirales RNA-directed RNA polymerase catalytic domain [PS50526] (159-241)

Sequence (241 aa):
MFSKTLEFDYQIYTADLLADKAIIPSPPHWPREYDSQAHRTLHSRFPTAPPRESNNVIMQYLSRDKVNVRDIISTVSQDRIPRDWKVTVGVAKEREMKKRKARFFGKLVLEMRLFQVATENNIKHVFKFIPHQTMTKTEDDLFKHLLKISEMSSTEDRSAVFMSMDFSSWCTRFRYEGVTPLFEELDRLLGVNNVMAYTQKFPLESSSYFKTGSAYLVRGTMACRAAVPDDSMGQRPGWKG